Protein AF-A0A8C4JSF2-F1 (afdb_monomer)

Organism: Dromaius novaehollandiae (NCBI:txid8790)

Solvent-accessible surface area (backbone atoms only — not comparable to full-atom values): 16951 Å² total; per-residue (Å²): 136,89,83,77,86,80,82,80,81,82,86,78,83,82,83,83,92,77,93,84,81,90,81,90,86,86,82,88,86,88,86,88,83,87,84,80,86,87,82,90,78,92,75,88,82,84,82,82,88,78,80,90,82,82,82,84,84,84,81,81,86,78,87,75,84,80,80,84,84,80,88,87,72,102,72,70,79,76,70,67,70,79,71,82,80,75,84,76,75,71,75,80,80,80,88,62,52,50,50,55,24,40,27,50,27,51,52,56,45,46,72,71,34,86,50,34,30,41,37,20,55,45,33,16,96,65,20,17,90,84,52,36,38,52,64,46,23,82,74,60,35,74,89,32,24,31,63,44,74,101,39,52,42,58,57,46,42,52,39,47,54,41,9,58,73,70,33,32,30,37,39,43,36,84,33,50,57,55,40,64,69,19,41,61,40,53,48,62,63,39,21,38,35,28,62,77,48,74,52,73,43,59,42,35,36,29,41,34,32,37,42,26,71,60,89,90,56,57,80,81,53,33,52,66,56,64,67,66,52,63,69,39,77,12,45,42,69,46,60,43,85,48,30,65,43,32,21,51,52,50,43,51,43,72,64,46,66,56,74,84,51,73,47,43,30,33,40,42,46,40,66,76,131

Nearest PDB structures (foldseek):
  6cer-assembly1_D  TM=9.879E-01  e=8.781E-29  Homo sapiens
  1umd-assembly1_D  TM=9.737E-01  e=7.932E-19  Thermus thermophilus
  1qs0-assembly1_B-2  TM=9.708E-01  e=3.438E-17  Pseudomonas putida
  1w85-assembly1_B  TM=9.643E-01  e=4.981E-17  Geobacillus stearothermophilus
  1w88-a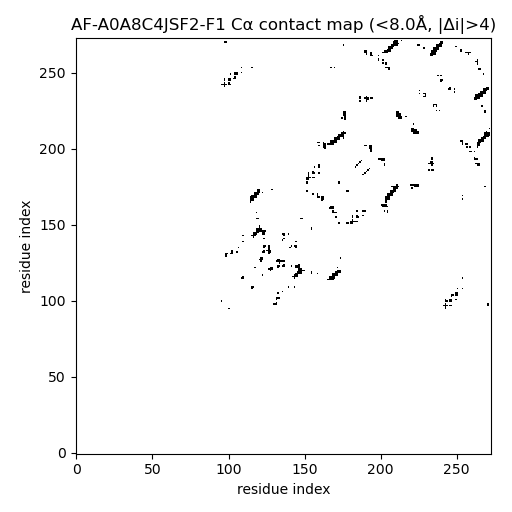ssembly2_H  TM=9.113E-01  e=4.901E-16  Geobacillus stearothermophilus

Secondary structure (DSSP, 8-state):
------PPPPPPPPPPP-----------------------------PPPPPPPP-PPPPP-------------TTSTTTGGGGSS----PPP-----HHHHHHHHHHHHHHH-TTEEEEETTSSTT--TTSSSTTHHHHH-TTTEEE--S-HHHHHHHHHHHHHTT-EEEEEPSSTTGGGGGHHIIIIIIITHHHHTTTSS---EEEEE--S--TT--GGG----HHHHHTSTTEEEE---SHHHHHHHHHHHHH---SSSS--EEEEE----

Structure (mmCIF, N/CA/C/O backbone):
data_AF-A0A8C4JSF2-F1
#
_entry.id   AF-A0A8C4JSF2-F1
#
loop_
_atom_site.group_PDB
_atom_site.id
_atom_site.type_symbol
_atom_site.label_atom_id
_atom_site.label_alt_id
_atom_site.label_comp_id
_atom_site.label_asym_id
_atom_site.label_entity_id
_atom_site.label_seq_id
_atom_site.pdbx_PDB_ins_code
_atom_site.Cartn_x
_atom_site.Cartn_y
_atom_site.Cartn_z
_atom_site.occupancy
_atom_site.B_iso_or_equiv
_atom_site.auth_seq_id
_atom_site.auth_comp_id
_atom_site.auth_asym_id
_atom_site.auth_atom_id
_atom_site.pdbx_PDB_model_num
ATOM 1 N N . ARG A 1 1 ? 16.107 -3.774 -39.972 1.00 39.75 1 ARG A N 1
ATOM 2 C CA . ARG A 1 1 ? 17.177 -4.588 -39.343 1.00 39.75 1 ARG A CA 1
ATOM 3 C C . ARG A 1 1 ? 16.487 -5.696 -38.554 1.00 39.75 1 ARG A C 1
ATOM 5 O O . ARG A 1 1 ? 15.681 -5.382 -37.693 1.00 39.75 1 ARG A O 1
ATOM 12 N N . HIS A 1 2 ? 16.669 -6.948 -38.975 1.00 34.94 2 HIS A N 1
ATOM 13 C CA . HIS A 1 2 ? 15.983 -8.133 -38.451 1.00 34.94 2 HIS A CA 1
ATOM 14 C C . HIS A 1 2 ? 16.337 -8.420 -36.987 1.00 34.94 2 HIS A C 1
ATOM 16 O O . HIS A 1 2 ? 17.517 -8.478 -36.660 1.00 34.94 2 HIS A O 1
ATOM 22 N N . TRP A 1 3 ? 15.337 -8.729 -36.164 1.00 37.59 3 TRP A N 1
ATOM 23 C CA . TRP A 1 3 ? 15.526 -9.511 -34.943 1.00 37.59 3 TRP A CA 1
ATOM 24 C C . TRP A 1 3 ? 14.940 -10.902 -35.184 1.00 37.59 3 TRP A C 1
ATOM 26 O O . TRP A 1 3 ? 13.724 -11.081 -35.220 1.00 37.59 3 TRP A O 1
ATOM 36 N N . ARG A 1 4 ? 15.813 -11.885 -35.436 1.00 42.44 4 ARG A N 1
ATOM 37 C CA . ARG A 1 4 ? 15.431 -13.302 -35.448 1.00 42.44 4 ARG A CA 1
ATOM 38 C C . ARG A 1 4 ? 15.215 -13.752 -34.003 1.00 42.44 4 ARG A C 1
ATOM 40 O O . ARG A 1 4 ? 16.031 -13.456 -33.135 1.00 42.44 4 ARG A O 1
ATOM 47 N N . ARG A 1 5 ? 14.128 -14.489 -33.772 1.00 39.41 5 ARG A N 1
ATOM 48 C CA . ARG A 1 5 ? 13.848 -15.232 -32.536 1.00 39.41 5 ARG A CA 1
ATOM 49 C C . ARG A 1 5 ? 15.001 -16.214 -32.292 1.00 39.41 5 ARG A C 1
ATOM 51 O O . ARG A 1 5 ? 15.169 -17.148 -33.071 1.00 39.41 5 ARG A O 1
ATOM 58 N N . ALA A 1 6 ? 15.802 -15.991 -31.255 1.00 46.50 6 ALA A N 1
ATOM 59 C CA . ALA A 1 6 ? 16.783 -16.966 -30.799 1.00 46.50 6 ALA A CA 1
ATOM 60 C C . ALA A 1 6 ? 16.062 -17.999 -29.922 1.00 46.50 6 ALA A C 1
ATOM 62 O O . ALA A 1 6 ? 15.558 -17.673 -28.850 1.00 46.50 6 ALA A O 1
ATOM 63 N N . THR A 1 7 ? 15.959 -19.234 -30.402 1.00 48.91 7 THR A N 1
ATOM 64 C CA . THR A 1 7 ? 15.565 -20.392 -29.595 1.00 48.91 7 THR A CA 1
ATOM 65 C C . THR A 1 7 ? 16.742 -20.781 -28.705 1.00 48.91 7 THR A C 1
ATOM 67 O O . THR A 1 7 ? 17.808 -21.116 -29.220 1.00 48.91 7 THR A O 1
ATOM 70 N N . LEU A 1 8 ? 16.569 -20.706 -27.385 1.00 44.06 8 LEU A N 1
ATOM 71 C CA . LEU A 1 8 ? 17.572 -21.161 -26.421 1.00 44.06 8 LEU A CA 1
ATOM 72 C C . LEU A 1 8 ? 17.626 -22.702 -26.403 1.00 44.06 8 LEU A C 1
ATOM 74 O O . LEU A 1 8 ? 16.566 -23.332 -26.421 1.00 44.06 8 LEU A O 1
ATOM 78 N N . PRO A 1 9 ? 18.820 -23.322 -26.366 1.00 50.25 9 PRO A N 1
ATOM 79 C CA . PRO A 1 9 ? 18.951 -24.762 -26.163 1.00 50.25 9 PRO A CA 1
ATOM 80 C C . PRO A 1 9 ? 18.637 -25.152 -24.701 1.00 50.25 9 PRO A C 1
ATOM 82 O O . PRO A 1 9 ? 18.770 -24.314 -23.804 1.00 50.25 9 PRO A O 1
ATOM 85 N N . PRO A 1 10 ? 18.220 -26.406 -24.441 1.00 56.78 10 PRO A N 1
ATOM 86 C CA . PRO A 1 10 ? 17.893 -26.872 -23.093 1.00 56.78 10 PRO A CA 1
ATOM 87 C C . PRO A 1 10 ? 19.136 -26.930 -22.181 1.00 56.78 10 PRO A C 1
ATOM 89 O O . PRO A 1 10 ? 20.252 -27.106 -22.678 1.00 56.78 10 PRO A O 1
ATOM 92 N N . PRO A 1 11 ? 18.968 -26.799 -20.850 1.00 52.62 11 PRO A N 1
ATOM 93 C CA . PRO A 1 11 ? 20.084 -26.753 -19.911 1.00 52.62 11 PRO A CA 1
ATOM 94 C C . PRO A 1 11 ? 20.791 -28.111 -19.798 1.00 52.62 11 PRO A C 1
ATOM 96 O O . PRO A 1 11 ? 20.155 -29.142 -19.579 1.00 52.62 11 PRO A O 1
ATOM 99 N N . SER A 1 12 ? 22.120 -28.104 -19.916 1.00 58.53 12 SER A N 1
ATOM 100 C CA . SER A 1 12 ? 22.972 -29.251 -19.604 1.00 58.53 12 SER A CA 1
ATOM 101 C C . SER A 1 12 ? 23.095 -29.441 -18.088 1.00 58.53 12 SER A C 1
ATOM 103 O O . SER A 1 12 ? 23.225 -28.482 -17.329 1.00 58.53 12 SER A O 1
ATOM 105 N N . SER A 1 13 ? 23.047 -30.698 -17.648 1.00 50.59 13 SER A N 1
ATOM 106 C CA . SER A 1 13 ? 23.185 -31.121 -16.250 1.00 50.59 13 SER A CA 1
ATOM 107 C C . SER A 1 13 ? 24.527 -30.693 -15.626 1.00 50.59 13 SER A C 1
ATOM 109 O O . SER A 1 13 ? 25.547 -30.723 -16.321 1.00 50.59 13 SER A O 1
ATOM 111 N N . PRO A 1 14 ? 24.564 -30.339 -14.325 1.00 53.16 14 PRO A N 1
ATOM 112 C CA . PRO A 1 14 ? 25.785 -29.887 -13.663 1.00 53.16 14 PRO A CA 1
ATOM 113 C C . PRO A 1 14 ? 26.765 -31.051 -13.411 1.00 53.16 14 PRO A C 1
ATOM 115 O O . PRO A 1 14 ? 26.326 -32.174 -13.151 1.00 53.16 14 PRO A O 1
ATOM 118 N N . PRO A 1 15 ? 28.089 -30.810 -13.457 1.00 45.62 15 PRO A N 1
ATOM 119 C CA . PRO A 1 15 ? 29.084 -31.823 -13.119 1.00 45.62 15 PRO A CA 1
ATOM 120 C C . PRO A 1 15 ? 29.153 -32.064 -11.596 1.00 45.62 15 PRO A C 1
ATOM 122 O O . PRO A 1 15 ? 28.865 -31.154 -10.814 1.00 45.62 15 PRO A O 1
ATOM 125 N N . PRO A 1 16 ? 29.541 -33.275 -11.150 1.00 44.34 16 PRO A N 1
ATOM 126 C CA . PRO A 1 16 ? 29.575 -33.617 -9.733 1.00 44.34 16 PRO A CA 1
ATOM 127 C C . PRO A 1 16 ? 30.745 -32.953 -8.993 1.00 44.34 16 PRO A C 1
ATOM 129 O O . PRO A 1 16 ? 31.859 -32.840 -9.505 1.00 44.34 16 PRO A O 1
ATOM 132 N N . PHE A 1 17 ? 30.472 -32.558 -7.748 1.00 35.38 17 PHE A N 1
ATOM 133 C CA . PHE A 1 17 ? 31.432 -32.029 -6.781 1.00 35.38 17 PHE A CA 1
ATOM 134 C C . PHE A 1 17 ? 32.527 -33.057 -6.456 1.00 35.38 17 PHE A C 1
ATOM 136 O O . PHE A 1 17 ? 32.240 -34.148 -5.964 1.00 35.38 17 PHE A O 1
ATOM 143 N N . GLY A 1 18 ? 33.787 -32.676 -6.673 1.00 34.25 18 GLY A N 1
ATOM 144 C CA . GLY A 1 18 ? 34.971 -33.433 -6.272 1.00 34.25 18 GLY A CA 1
ATOM 145 C C . GLY A 1 18 ? 35.945 -32.546 -5.499 1.00 34.25 18 GLY A C 1
ATOM 146 O O . GLY A 1 18 ? 36.452 -31.562 -6.027 1.00 34.25 18 GLY A O 1
ATOM 147 N N . ALA A 1 19 ? 36.182 -32.901 -4.239 1.00 37.50 19 ALA A N 1
ATOM 148 C CA . ALA A 1 19 ? 37.123 -32.258 -3.330 1.00 37.50 19 ALA A CA 1
ATOM 149 C C . ALA A 1 19 ? 38.595 -32.543 -3.690 1.00 37.50 19 ALA A C 1
ATOM 151 O O . ALA A 1 19 ? 38.918 -33.659 -4.094 1.00 37.50 19 ALA A O 1
ATOM 152 N N . ARG A 1 20 ? 39.461 -31.539 -3.473 1.00 34.56 20 ARG A N 1
ATOM 153 C CA . ARG A 1 20 ? 40.926 -31.528 -3.200 1.00 34.56 20 ARG A CA 1
ATOM 154 C C . ARG A 1 20 ? 41.341 -30.046 -3.302 1.00 34.56 20 ARG A C 1
ATOM 156 O O . ARG A 1 20 ? 40.891 -29.379 -4.218 1.00 34.56 20 ARG A O 1
ATOM 163 N N . GLY A 1 21 ? 42.102 -29.398 -2.428 1.00 31.53 21 GLY A N 1
ATOM 164 C CA . GLY A 1 21 ? 43.135 -29.823 -1.490 1.00 31.53 21 GLY A CA 1
ATOM 165 C C . GLY A 1 21 ? 44.326 -28.865 -1.682 1.00 31.53 21 GLY A C 1
ATOM 166 O O . GLY A 1 21 ? 44.808 -28.753 -2.798 1.00 31.53 21 GLY A O 1
ATOM 167 N N . HIS A 1 22 ? 44.705 -28.155 -0.613 1.00 34.88 22 HIS A N 1
ATOM 168 C CA . HIS A 1 22 ? 45.934 -27.382 -0.334 1.00 34.88 22 HIS A CA 1
ATOM 169 C C . HIS A 1 22 ? 46.945 -27.021 -1.449 1.00 34.88 22 HIS A C 1
ATOM 171 O O . HIS A 1 22 ? 47.492 -27.890 -2.118 1.00 34.88 22 HIS A O 1
ATOM 177 N N . GLY A 1 23 ? 47.363 -25.747 -1.451 1.00 30.73 23 GLY A N 1
ATOM 178 C CA . GLY A 1 23 ? 48.631 -25.281 -2.026 1.00 30.73 23 GLY A CA 1
ATOM 179 C C . GLY A 1 23 ? 48.860 -23.791 -1.758 1.00 30.73 23 GLY A C 1
ATOM 180 O O . GLY A 1 23 ? 48.172 -22.955 -2.332 1.00 30.73 23 GLY A O 1
ATOM 181 N N . GLN A 1 24 ? 49.773 -23.482 -0.834 1.00 35.81 24 GLN A N 1
ATOM 182 C CA . GLN A 1 24 ? 50.355 -22.152 -0.607 1.00 35.81 24 GLN A CA 1
ATOM 183 C C . GLN A 1 24 ? 51.167 -21.724 -1.837 1.00 35.81 24 GLN A C 1
ATOM 185 O O . GLN A 1 24 ? 51.674 -22.601 -2.522 1.00 35.81 24 GLN A O 1
ATOM 190 N N . ASP A 1 25 ? 51.308 -20.415 -2.072 1.00 36.44 25 ASP A N 1
ATOM 191 C CA . ASP A 1 25 ? 52.602 -19.759 -2.326 1.00 36.44 25 ASP A CA 1
ATOM 192 C C . ASP A 1 25 ? 52.438 -18.227 -2.267 1.00 36.44 25 ASP A C 1
ATOM 194 O O . ASP A 1 25 ? 51.441 -17.666 -2.725 1.00 36.44 25 ASP A O 1
ATOM 198 N N . GLY A 1 26 ? 53.385 -17.564 -1.595 1.00 29.53 26 GLY A N 1
ATOM 199 C CA . GLY A 1 26 ? 53.352 -16.140 -1.260 1.00 29.53 26 GLY A CA 1
ATOM 200 C C . GLY A 1 26 ? 54.187 -15.239 -2.175 1.00 29.53 26 GLY A C 1
ATOM 201 O O . GLY A 1 26 ? 54.732 -15.675 -3.182 1.00 29.53 26 GLY A O 1
ATOM 202 N N . GLY A 1 27 ? 54.332 -13.973 -1.755 1.00 28.52 27 GLY A N 1
ATOM 203 C CA . GLY A 1 27 ? 55.409 -13.091 -2.224 1.00 28.52 27 GLY A CA 1
ATOM 204 C C . GLY A 1 27 ? 55.027 -11.638 -2.530 1.00 28.52 27 GLY A C 1
ATOM 205 O O . GLY A 1 27 ? 54.789 -11.302 -3.677 1.00 28.52 27 GLY A O 1
ATOM 206 N N . GLY A 1 28 ? 55.033 -10.792 -1.490 1.00 28.16 28 GLY A N 1
ATOM 207 C CA . GLY A 1 28 ? 55.873 -9.583 -1.368 1.00 28.16 28 GLY A CA 1
ATOM 208 C C . GLY A 1 28 ? 55.781 -8.402 -2.355 1.00 28.16 28 GLY A C 1
ATOM 209 O O . GLY A 1 28 ? 55.945 -8.555 -3.557 1.00 28.16 28 GLY A O 1
ATOM 210 N N . GLY A 1 29 ? 55.768 -7.186 -1.784 1.00 28.64 29 GLY A N 1
ATOM 211 C CA . GLY A 1 29 ? 56.503 -6.037 -2.343 1.00 28.64 29 GLY A CA 1
ATOM 212 C C . GLY A 1 29 ? 55.745 -4.710 -2.387 1.00 28.64 29 GLY A C 1
ATOM 213 O O . GLY A 1 29 ? 54.862 -4.530 -3.213 1.00 28.64 29 GLY A O 1
ATOM 214 N N . GLY A 1 30 ? 56.116 -3.775 -1.506 1.00 27.33 30 GLY A N 1
ATOM 215 C CA . GLY A 1 30 ? 55.548 -2.428 -1.393 1.00 27.33 30 GLY A CA 1
ATOM 216 C C . GLY A 1 30 ? 56.173 -1.378 -2.321 1.00 27.33 30 GLY A C 1
ATOM 217 O O . GLY A 1 30 ? 57.089 -1.661 -3.086 1.00 27.33 30 GLY A O 1
ATOM 218 N N . GLY A 1 31 ? 55.693 -0.135 -2.206 1.00 28.02 31 GLY A N 1
ATOM 219 C CA . GLY A 1 31 ? 56.243 1.008 -2.940 1.00 28.02 31 GLY A CA 1
ATOM 220 C C . GLY A 1 31 ? 55.418 2.285 -2.790 1.00 28.02 31 GLY A C 1
ATOM 221 O O . GLY A 1 31 ? 54.470 2.516 -3.527 1.00 28.02 31 GLY A O 1
ATOM 222 N N . SER A 1 32 ? 55.801 3.097 -1.812 1.00 31.59 32 SER A N 1
ATOM 223 C CA . SER A 1 32 ? 55.320 4.439 -1.471 1.00 31.59 32 SER A CA 1
ATOM 224 C C . SER A 1 32 ? 55.692 5.528 -2.487 1.00 31.59 32 SER A C 1
ATOM 226 O O . SER A 1 32 ? 56.749 5.449 -3.107 1.00 31.59 32 SER A O 1
ATOM 228 N N . GLY A 1 33 ? 54.939 6.633 -2.504 1.00 28.56 33 GLY A N 1
ATOM 229 C CA . GLY A 1 33 ? 55.419 7.919 -3.026 1.00 28.56 33 GLY A CA 1
ATOM 230 C C . GLY A 1 33 ? 54.330 8.990 -3.057 1.00 28.56 33 GLY A C 1
ATOM 231 O O . GLY A 1 33 ? 53.518 9.013 -3.974 1.00 28.56 33 GLY A O 1
ATOM 232 N N . GLY A 1 34 ? 54.288 9.855 -2.039 1.00 28.17 34 GLY A N 1
ATOM 233 C CA . GLY A 1 34 ? 53.380 11.002 -1.987 1.00 28.17 34 GLY A CA 1
ATOM 234 C C . GLY A 1 34 ? 53.910 12.234 -2.722 1.00 28.17 34 GLY A C 1
ATOM 235 O O . GLY A 1 34 ? 55.074 12.283 -3.103 1.00 28.17 34 GLY A O 1
ATOM 236 N N . SER A 1 35 ? 53.068 13.261 -2.848 1.00 30.41 35 SER A N 1
ATOM 237 C CA . SER A 1 35 ? 53.479 14.659 -2.670 1.00 30.41 35 SER A CA 1
ATOM 238 C C . SER A 1 35 ? 52.261 15.575 -2.535 1.00 30.41 35 SER A C 1
ATOM 240 O O . SER A 1 35 ? 51.166 15.274 -3.003 1.00 30.41 35 SER A O 1
ATOM 242 N N . ALA A 1 36 ? 52.496 16.666 -1.821 1.00 30.81 36 ALA A N 1
ATOM 243 C CA . ALA A 1 36 ? 51.576 17.593 -1.196 1.00 30.81 36 ALA A CA 1
ATOM 244 C C . ALA A 1 36 ? 50.860 18.568 -2.148 1.00 30.81 36 ALA A C 1
ATOM 246 O O . ALA A 1 36 ? 51.320 18.879 -3.245 1.00 30.81 36 ALA A O 1
ATOM 247 N N . ALA A 1 37 ? 49.758 19.120 -1.631 1.00 36.50 37 ALA A N 1
ATOM 248 C CA . ALA A 1 37 ? 49.144 20.370 -2.072 1.00 36.50 37 ALA A CA 1
ATOM 249 C C . ALA A 1 37 ? 50.115 21.564 -1.911 1.00 36.50 37 ALA A C 1
ATOM 251 O O . ALA A 1 37 ? 51.076 21.478 -1.142 1.00 36.50 37 ALA A O 1
ATOM 252 N N . PRO A 1 38 ? 49.843 22.710 -2.564 1.00 41.25 38 PRO A N 1
ATOM 253 C CA . PRO A 1 38 ? 49.072 23.733 -1.845 1.00 41.25 38 PRO A CA 1
ATOM 254 C C . PRO A 1 38 ? 48.182 24.612 -2.750 1.00 41.25 38 PRO A C 1
ATOM 256 O O . PRO A 1 38 ? 48.299 24.604 -3.970 1.00 41.25 38 PRO A O 1
ATOM 259 N N . GLY A 1 39 ? 47.359 25.463 -2.127 1.00 27.88 39 GLY A N 1
ATOM 260 C CA . GLY A 1 39 ? 47.072 26.785 -2.699 1.00 27.88 39 GLY A CA 1
ATOM 261 C C . GLY A 1 39 ? 45.606 27.188 -2.776 1.00 27.88 39 GLY A C 1
ATOM 262 O O . GLY A 1 39 ? 44.879 26.800 -3.680 1.00 27.88 39 GLY A O 1
ATOM 263 N N . ALA A 1 40 ? 45.210 28.038 -1.833 1.00 34.03 40 ALA A N 1
ATOM 264 C CA . ALA A 1 40 ? 43.934 28.730 -1.761 1.00 34.03 40 ALA A CA 1
ATOM 265 C C . ALA A 1 40 ? 43.676 29.674 -2.953 1.00 34.03 40 ALA A C 1
ATOM 267 O O . ALA A 1 40 ? 44.590 30.315 -3.464 1.00 34.03 40 ALA A O 1
ATOM 268 N N . GLY A 1 41 ? 42.400 29.843 -3.311 1.00 27.44 41 GLY A N 1
ATOM 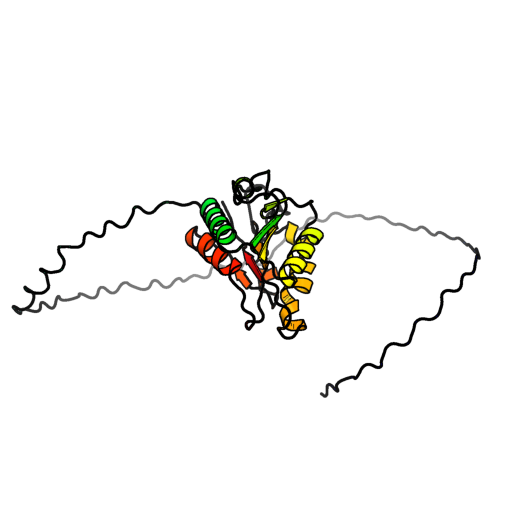269 C CA . GLY A 1 41 ? 41.961 30.827 -4.299 1.00 27.44 41 GLY A CA 1
ATOM 270 C C . GLY A 1 41 ? 40.449 31.023 -4.287 1.00 27.44 41 GLY A C 1
ATOM 271 O O . GLY A 1 41 ? 39.728 30.437 -5.086 1.00 27.44 41 GLY A O 1
ATOM 272 N N . ARG A 1 42 ? 39.957 31.860 -3.367 1.00 37.31 42 ARG A N 1
ATOM 273 C CA . ARG A 1 42 ? 38.619 32.462 -3.451 1.00 37.31 42 ARG A CA 1
ATOM 274 C C . ARG A 1 42 ? 38.556 33.350 -4.698 1.00 37.31 42 ARG A C 1
ATOM 276 O O . ARG A 1 42 ? 39.325 34.300 -4.785 1.00 37.31 42 ARG A O 1
ATOM 283 N N . ALA A 1 43 ? 37.596 33.118 -5.590 1.00 33.84 43 ALA A N 1
ATOM 284 C CA . ALA A 1 43 ? 37.168 34.120 -6.564 1.00 33.84 43 ALA A CA 1
ATOM 285 C C . ALA A 1 43 ? 35.694 33.919 -6.935 1.00 33.84 43 ALA A C 1
ATOM 287 O O . ALA A 1 43 ? 35.329 33.116 -7.788 1.00 33.84 43 ALA A O 1
ATOM 288 N N . ALA A 1 44 ? 34.845 34.690 -6.261 1.00 32.88 44 ALA A N 1
ATOM 289 C CA . ALA A 1 44 ? 33.545 35.085 -6.769 1.00 32.88 44 ALA A CA 1
ATOM 290 C C . ALA A 1 44 ? 33.736 35.925 -8.043 1.00 32.88 44 ALA A C 1
ATOM 292 O O . ALA A 1 44 ? 34.600 36.802 -8.072 1.00 32.88 44 ALA A O 1
ATOM 293 N N . GLY A 1 45 ? 32.916 35.717 -9.075 1.00 28.30 45 GLY A N 1
ATOM 294 C CA . GLY A 1 45 ? 32.964 36.603 -10.234 1.00 28.30 45 GLY A CA 1
ATOM 295 C C . GLY A 1 45 ? 32.132 36.195 -11.442 1.00 28.30 45 GLY A C 1
ATOM 296 O O . GLY A 1 45 ? 32.630 35.540 -12.342 1.00 28.30 45 GLY A O 1
ATOM 297 N N . ARG A 1 46 ? 30.936 36.793 -11.519 1.00 31.27 46 ARG A N 1
ATOM 298 C CA . ARG A 1 46 ? 30.419 37.449 -12.734 1.00 31.27 46 ARG A CA 1
ATOM 299 C C . ARG A 1 46 ? 29.791 36.539 -13.808 1.00 31.27 46 ARG A C 1
ATOM 301 O O . ARG A 1 46 ? 30.332 36.359 -14.890 1.00 31.27 46 ARG A O 1
ATOM 308 N N . TRP A 1 47 ? 28.555 36.107 -13.550 1.00 31.59 47 TRP A N 1
ATOM 309 C CA . TRP A 1 47 ? 27.586 35.834 -14.620 1.00 31.59 47 TRP A CA 1
ATOM 310 C C . TRP A 1 47 ? 26.889 37.147 -15.004 1.00 31.59 47 TRP A C 1
ATOM 312 O O . TRP A 1 47 ? 26.615 38.001 -14.158 1.00 31.59 47 TRP A O 1
ATOM 322 N N . ALA A 1 48 ? 26.728 37.346 -16.307 1.00 36.94 48 ALA A N 1
ATOM 323 C CA . ALA A 1 48 ? 26.430 38.615 -16.955 1.00 36.94 48 ALA A CA 1
ATOM 324 C C . ALA A 1 48 ? 25.079 39.240 -16.551 1.00 36.94 48 ALA A C 1
ATOM 326 O O . ALA A 1 48 ? 24.073 38.555 -16.381 1.00 36.94 48 ALA A O 1
ATOM 327 N N . ARG A 1 49 ? 25.059 40.579 -16.462 1.00 33.38 49 ARG A N 1
ATOM 328 C CA . ARG A 1 49 ? 23.839 41.395 -16.349 1.00 33.38 49 ARG A CA 1
ATOM 329 C C . ARG A 1 49 ? 23.036 41.303 -17.648 1.00 33.38 49 ARG A C 1
ATOM 331 O O . ARG A 1 49 ? 23.487 41.811 -18.670 1.00 33.38 49 ARG A O 1
ATOM 338 N N . ALA A 1 50 ? 21.822 40.769 -17.575 1.00 39.00 50 ALA A N 1
ATOM 339 C CA . ALA A 1 50 ? 20.757 41.065 -18.529 1.00 39.00 50 ALA A CA 1
ATOM 340 C C . ALA A 1 50 ? 19.829 42.121 -17.903 1.00 39.00 50 ALA A C 1
ATOM 342 O O . ALA A 1 50 ? 19.369 41.960 -16.774 1.00 39.00 50 ALA A O 1
ATOM 343 N N . GLY A 1 51 ? 19.636 43.242 -18.601 1.00 38.91 51 GLY A N 1
ATOM 344 C CA . GLY A 1 51 ? 18.827 44.376 -18.145 1.00 38.91 51 GLY A CA 1
ATOM 345 C C . GLY A 1 51 ? 17.311 44.113 -18.149 1.00 38.91 51 GLY A C 1
ATOM 346 O O . GLY A 1 51 ? 16.852 43.105 -18.688 1.00 38.91 51 GLY A O 1
ATOM 347 N N . PRO A 1 52 ? 16.516 45.030 -17.566 1.00 40.41 52 PRO A N 1
ATOM 348 C CA . PRO A 1 52 ? 15.082 44.846 -17.379 1.00 40.41 52 PRO A CA 1
ATOM 349 C C . PRO A 1 52 ? 14.322 45.039 -18.696 1.00 40.41 52 PRO A C 1
ATOM 351 O O . PRO A 1 52 ? 14.349 46.117 -19.295 1.00 40.41 52 PRO A O 1
ATOM 354 N N . ARG A 1 53 ? 13.599 44.004 -19.138 1.00 39.25 53 ARG A N 1
ATOM 355 C CA . ARG A 1 53 ? 12.606 44.131 -20.210 1.00 39.25 53 ARG A CA 1
ATOM 356 C C . ARG A 1 53 ? 11.261 44.551 -19.620 1.00 39.25 53 ARG A C 1
ATOM 358 O O . ARG A 1 53 ? 10.672 43.851 -18.804 1.00 39.25 53 ARG A O 1
ATOM 365 N N . ARG A 1 54 ? 10.827 45.735 -20.051 1.00 38.69 54 ARG A N 1
ATOM 366 C CA . ARG A 1 54 ? 9.499 46.328 -19.873 1.00 38.69 54 ARG A CA 1
ATOM 367 C C . ARG A 1 54 ? 8.425 45.515 -20.605 1.00 38.69 54 ARG A C 1
ATOM 369 O O . ARG A 1 54 ? 8.689 45.021 -21.697 1.00 38.69 54 ARG A O 1
ATOM 376 N N . GLY A 1 55 ? 7.202 45.558 -20.073 1.00 34.31 55 GLY A N 1
ATOM 377 C CA . GLY A 1 55 ? 5.979 45.545 -20.884 1.00 34.31 55 GLY A CA 1
ATOM 378 C C . GLY A 1 55 ? 4.974 44.446 -20.554 1.00 34.31 55 GLY A C 1
ATOM 379 O O . GLY A 1 55 ? 4.873 43.476 -21.294 1.00 34.31 55 GLY A O 1
ATOM 380 N N . SER A 1 56 ? 4.177 44.640 -19.502 1.00 38.16 56 SER A N 1
ATOM 381 C CA . SER A 1 56 ? 2.868 43.986 -19.367 1.00 38.16 56 SER A CA 1
ATOM 382 C C . SER A 1 56 ? 1.842 44.761 -20.203 1.00 38.16 56 SER A C 1
ATOM 384 O O . SER A 1 56 ? 1.751 45.979 -20.021 1.00 38.16 56 SER A O 1
ATOM 386 N N . PRO A 1 57 ? 1.050 44.132 -21.089 1.00 40.69 57 PRO A N 1
ATOM 387 C CA . PRO A 1 57 ? -0.082 44.811 -21.698 1.00 40.69 57 PRO A CA 1
ATOM 388 C C . PRO A 1 57 ? -1.270 44.799 -20.727 1.00 40.69 57 PRO A C 1
ATOM 390 O O . PRO A 1 57 ? -1.784 43.747 -20.350 1.00 40.69 57 PRO A O 1
ATOM 393 N N . ALA A 1 58 ? -1.693 45.995 -20.319 1.00 39.12 58 ALA A N 1
ATOM 394 C CA . ALA A 1 58 ? -2.977 46.228 -19.677 1.00 39.12 58 ALA A CA 1
ATOM 395 C C . ALA A 1 58 ? -4.084 46.074 -20.729 1.00 39.12 58 ALA A C 1
ATOM 397 O O . ALA A 1 58 ? -4.089 46.788 -21.733 1.00 39.12 58 ALA A O 1
ATOM 398 N N . VAL A 1 59 ? -5.009 45.141 -20.511 1.00 39.19 59 VAL A N 1
ATOM 399 C CA . VAL A 1 59 ? -6.200 44.986 -21.353 1.00 39.19 59 VAL A CA 1
ATOM 400 C C . VAL A 1 59 ? -7.329 45.785 -20.710 1.00 39.19 59 VAL A C 1
ATOM 402 O O . VAL A 1 59 ? -7.691 45.561 -19.557 1.00 39.19 59 VAL A O 1
ATOM 405 N N . ALA A 1 60 ? -7.817 46.773 -21.455 1.00 36.97 60 ALA A N 1
ATOM 406 C CA . ALA A 1 60 ? -8.832 47.728 -21.043 1.00 36.97 60 ALA A CA 1
ATOM 407 C C . ALA A 1 60 ? -10.199 47.058 -20.820 1.00 36.97 60 ALA A C 1
ATOM 409 O O . ALA A 1 60 ? -10.671 46.280 -21.648 1.00 36.97 60 ALA A O 1
ATOM 410 N N . ALA A 1 61 ? -10.850 47.410 -19.710 1.00 37.81 61 ALA A N 1
ATOM 411 C CA . ALA A 1 61 ? -12.231 47.055 -19.423 1.00 37.81 61 ALA A CA 1
ATOM 412 C C . ALA A 1 61 ? -13.174 47.878 -20.316 1.00 37.81 61 ALA A C 1
ATOM 414 O O . ALA A 1 61 ? -13.366 49.074 -20.099 1.00 37.81 61 ALA A O 1
ATOM 415 N N . ALA A 1 62 ? -13.765 47.234 -21.321 1.00 38.75 62 ALA A N 1
ATOM 416 C CA . ALA A 1 62 ? -14.870 47.794 -22.085 1.00 38.75 62 ALA A CA 1
ATOM 417 C C . ALA A 1 62 ? -16.174 47.601 -21.296 1.00 38.75 62 ALA A C 1
ATOM 419 O O . ALA A 1 62 ? -16.654 46.481 -21.123 1.00 38.75 62 ALA A O 1
ATOM 420 N N . GLN A 1 63 ? -16.741 48.702 -20.803 1.00 38.47 63 GLN A N 1
ATOM 421 C CA . GLN A 1 63 ? -18.108 48.742 -20.290 1.00 38.47 63 GLN A CA 1
ATOM 422 C C . GLN A 1 63 ? -19.078 48.590 -21.467 1.00 38.47 63 GLN A C 1
ATOM 424 O O . GLN A 1 63 ? -19.233 49.503 -22.275 1.00 38.47 63 GLN A O 1
ATOM 429 N N . LEU A 1 64 ? -19.733 47.435 -21.560 1.00 41.62 64 LEU A N 1
ATOM 430 C CA . LEU A 1 64 ? -20.892 47.234 -22.425 1.00 41.62 64 LEU A CA 1
ATOM 431 C C . LEU A 1 64 ? -22.152 47.431 -21.580 1.00 41.62 64 LEU A C 1
ATOM 433 O O . LEU A 1 64 ? -22.396 46.692 -20.626 1.00 41.62 64 LEU A O 1
ATOM 437 N N . SER A 1 65 ? -22.936 48.454 -21.917 1.00 42.56 65 SER A N 1
ATOM 438 C CA . SER A 1 65 ? -24.241 48.701 -21.315 1.00 42.56 65 SER A CA 1
ATOM 439 C C . SER A 1 65 ? -25.226 47.619 -21.768 1.00 42.56 65 SER A C 1
ATOM 441 O O . SER A 1 65 ? -25.639 47.554 -22.924 1.00 42.56 65 SER A O 1
ATOM 443 N N . SER A 1 66 ? -25.620 46.740 -20.849 1.00 45.44 66 SER A N 1
ATOM 444 C CA . SER A 1 66 ? -26.731 45.820 -21.077 1.00 45.44 66 SER A CA 1
ATOM 445 C C . SER A 1 66 ? -28.044 46.578 -20.880 1.00 45.44 66 SER A C 1
ATOM 447 O O . SER A 1 66 ? -28.473 46.812 -19.747 1.00 45.44 66 SER A O 1
ATOM 449 N N . SER A 1 67 ? -28.680 46.988 -21.975 1.00 43.03 67 SER A N 1
ATOM 450 C CA . SER A 1 67 ? -30.074 47.427 -21.939 1.00 43.03 67 SER A CA 1
ATOM 451 C C . SER A 1 67 ? -30.966 46.233 -21.581 1.00 43.03 67 SER A C 1
ATOM 453 O O . SER A 1 67 ? -30.859 45.146 -22.146 1.00 43.03 67 SER A O 1
ATOM 455 N N . ALA A 1 68 ? -31.804 46.421 -20.564 1.00 43.41 68 ALA A N 1
ATOM 456 C CA . ALA A 1 68 ? -32.709 45.406 -20.051 1.00 43.41 68 ALA A CA 1
ATOM 457 C C . ALA A 1 68 ? -33.862 45.173 -21.038 1.00 43.41 68 ALA A C 1
ATOM 459 O O . ALA A 1 68 ? -34.665 46.070 -21.291 1.00 43.41 68 ALA A O 1
ATOM 460 N N . PHE A 1 69 ? -33.966 43.956 -21.570 1.00 39.41 69 PHE A N 1
ATOM 461 C CA . PHE A 1 69 ? -35.139 43.501 -22.311 1.00 39.41 69 PHE A CA 1
ATOM 462 C C . PHE A 1 69 ? -36.142 42.898 -21.318 1.00 39.41 69 PHE A C 1
ATOM 464 O O . PHE A 1 69 ? -35.907 41.826 -20.760 1.00 39.41 69 PHE A O 1
ATOM 471 N N . SER A 1 70 ? -37.241 43.603 -21.047 1.00 40.66 70 SER A N 1
ATOM 472 C CA . SER A 1 70 ? -38.342 43.105 -20.213 1.00 40.66 70 SER A CA 1
ATOM 473 C C . SER A 1 70 ? -39.375 42.367 -21.072 1.00 40.66 70 SER A C 1
ATOM 475 O O . SER A 1 70 ? -39.978 42.998 -21.940 1.00 40.66 70 SER A O 1
ATOM 477 N N . PRO A 1 71 ? -39.663 41.075 -20.831 1.00 45.62 71 PRO A N 1
ATOM 478 C CA . PRO A 1 71 ? -40.792 40.417 -21.468 1.00 45.62 71 PRO A CA 1
ATOM 479 C C . PRO A 1 71 ? -42.067 40.712 -20.666 1.00 45.62 71 PRO A C 1
ATOM 481 O O . PRO A 1 71 ? -42.204 40.303 -19.514 1.00 45.62 71 PRO A O 1
ATOM 484 N N . GLN A 1 72 ? -43.009 41.434 -21.274 1.00 46.50 72 GLN A N 1
ATOM 485 C CA . GLN A 1 72 ? -44.370 41.570 -20.755 1.00 46.50 72 GLN A CA 1
ATOM 486 C C . GLN A 1 72 ? -45.224 40.404 -21.275 1.00 46.50 72 GLN A C 1
ATOM 488 O O . GLN A 1 72 ? -45.386 40.245 -22.482 1.00 46.50 72 GLN A O 1
ATOM 493 N N . GLY A 1 73 ? -45.771 39.581 -20.375 1.00 43.12 73 GLY A N 1
ATOM 494 C CA . GLY A 1 73 ? -46.718 38.518 -20.729 1.00 43.12 73 GLY A CA 1
ATOM 495 C C . GLY A 1 73 ? -47.250 37.742 -19.508 1.00 43.12 73 GLY A C 1
ATOM 496 O O . GLY A 1 73 ? -46.453 37.325 -18.664 1.00 43.12 73 GLY A O 1
ATOM 497 N N . PRO A 1 74 ? -48.573 37.509 -19.378 1.00 49.16 74 PRO A N 1
ATOM 498 C CA . PRO A 1 74 ? -49.206 37.021 -18.150 1.00 49.16 74 PRO A CA 1
ATOM 499 C C . PRO A 1 74 ? -49.227 35.482 -18.052 1.00 49.16 74 PRO A C 1
ATOM 501 O O . PRO A 1 74 ? -50.280 34.875 -17.883 1.00 49.16 74 PRO A O 1
ATOM 504 N N . ALA A 1 75 ? -48.062 34.831 -18.146 1.00 49.03 75 ALA A N 1
ATOM 505 C CA . ALA A 1 75 ? -47.941 33.366 -18.038 1.00 49.03 75 ALA A CA 1
ATOM 506 C C . ALA A 1 75 ? -46.918 32.884 -16.985 1.00 49.03 75 ALA A C 1
ATOM 508 O O . ALA A 1 75 ? -46.710 31.685 -16.821 1.00 49.03 75 ALA A O 1
ATOM 509 N N . ALA A 1 76 ? -46.301 33.794 -16.224 1.00 46.19 76 ALA A N 1
ATOM 510 C CA . ALA A 1 76 ? -45.280 33.453 -15.224 1.00 46.19 76 ALA A CA 1
ATOM 511 C C . ALA A 1 76 ? -45.849 33.022 -13.852 1.00 46.19 76 ALA A C 1
ATOM 513 O O . ALA A 1 76 ? -45.119 32.513 -13.001 1.00 46.19 76 ALA A O 1
ATOM 514 N N . GLY A 1 77 ? -47.154 33.202 -13.619 1.00 42.66 77 GLY A N 1
ATOM 515 C CA . GLY A 1 77 ? -47.763 33.037 -12.294 1.00 42.66 77 GLY A CA 1
ATOM 516 C C . GLY A 1 77 ? -47.934 31.593 -11.811 1.00 42.66 77 GLY A C 1
ATOM 517 O O . GLY A 1 77 ? -48.084 31.381 -10.611 1.00 42.66 77 GLY A O 1
ATOM 518 N N . ARG A 1 78 ? -47.896 30.588 -12.700 1.00 44.75 78 ARG A N 1
ATOM 519 C CA . ARG A 1 78 ? -48.280 29.206 -12.339 1.00 44.75 78 ARG A CA 1
ATOM 520 C C . ARG A 1 78 ? -47.122 28.240 -12.079 1.00 44.75 78 ARG A C 1
ATOM 522 O O . ARG A 1 78 ? -47.351 27.196 -11.481 1.00 44.75 78 ARG A O 1
ATOM 529 N N . LEU A 1 79 ? -45.886 28.589 -12.449 1.00 45.66 79 LEU A N 1
ATOM 530 C CA . LEU A 1 79 ? -44.704 27.762 -12.146 1.00 45.66 79 LEU A CA 1
ATOM 531 C C . LEU A 1 79 ? -43.984 28.158 -10.847 1.00 45.66 79 LEU A C 1
ATOM 533 O O . LEU A 1 79 ? -43.225 27.360 -10.300 1.00 45.66 79 LEU A O 1
ATOM 537 N N . LEU A 1 80 ? -44.229 29.359 -10.311 1.00 45.47 80 LEU A N 1
ATOM 538 C CA . LEU A 1 80 ? -43.554 29.833 -9.096 1.00 45.47 80 LEU A CA 1
ATOM 539 C C . LEU A 1 80 ? -44.138 29.276 -7.786 1.00 45.47 80 LEU A C 1
ATOM 541 O O . LEU A 1 80 ? -43.496 29.387 -6.742 1.00 45.47 80 LEU A O 1
ATOM 545 N N . GLN A 1 81 ? -45.319 28.650 -7.815 1.00 46.16 81 GLN A N 1
ATOM 546 C CA . GLN A 1 81 ? -45.984 28.147 -6.605 1.00 46.16 81 GLN A CA 1
ATOM 547 C C . GLN A 1 81 ? -45.562 26.732 -6.177 1.00 46.16 81 GLN A C 1
ATOM 549 O O . GLN A 1 81 ? -45.788 26.371 -5.026 1.00 46.16 81 GLN A O 1
ATOM 554 N N . LEU A 1 82 ? -44.874 25.962 -7.027 1.00 48.78 82 LEU A N 1
ATOM 555 C CA . LEU A 1 82 ? -44.422 24.599 -6.694 1.00 48.78 82 LEU A CA 1
ATOM 556 C C . LEU A 1 82 ? -42.994 24.509 -6.127 1.00 48.78 82 LEU A C 1
ATOM 558 O O . LEU A 1 82 ? -42.534 23.423 -5.792 1.00 48.78 82 LEU A O 1
ATOM 562 N N . ARG A 1 83 ? -42.288 25.634 -5.948 1.00 50.00 83 ARG A N 1
ATOM 563 C CA . ARG A 1 83 ? -40.918 25.653 -5.391 1.00 50.00 83 ARG A CA 1
ATOM 564 C C . ARG A 1 83 ? -40.825 25.934 -3.886 1.00 50.00 83 ARG A C 1
ATOM 566 O O . ARG A 1 83 ? -39.724 25.986 -3.350 1.00 50.00 83 ARG A O 1
ATOM 573 N N . ARG A 1 84 ? -41.947 26.109 -3.179 1.00 50.81 84 ARG A N 1
ATOM 574 C CA . ARG A 1 84 ? -41.960 26.550 -1.766 1.00 50.81 84 ARG A CA 1
ATOM 575 C C . ARG A 1 84 ? -41.897 25.441 -0.704 1.00 50.81 84 ARG A C 1
ATOM 577 O O . ARG A 1 84 ? -41.998 25.756 0.476 1.00 50.81 84 ARG A O 1
ATOM 584 N N . GLY A 1 85 ? -41.704 24.177 -1.083 1.00 51.78 85 GLY A N 1
ATOM 585 C CA . GLY A 1 85 ? -41.905 23.043 -0.167 1.00 51.78 85 GLY A CA 1
ATOM 586 C C . GLY A 1 85 ? -40.692 22.195 0.211 1.00 51.78 85 GLY A C 1
ATOM 587 O O . GLY A 1 85 ? -40.868 21.253 0.971 1.00 51.78 85 GLY A O 1
ATOM 588 N N . ILE A 1 86 ? -39.484 22.468 -0.287 1.00 58.31 86 ILE A N 1
ATOM 589 C CA . ILE A 1 86 ? -38.322 21.615 0.006 1.00 58.31 86 ILE A CA 1
ATOM 590 C C . ILE A 1 86 ? -37.189 22.481 0.556 1.00 58.31 86 ILE A C 1
ATOM 592 O O . ILE A 1 86 ? -36.300 22.927 -0.166 1.00 58.31 86 ILE A O 1
ATOM 596 N N . ARG A 1 87 ? -37.221 22.732 1.869 1.00 54.66 87 ARG A N 1
ATOM 597 C CA . ARG A 1 87 ? -35.994 23.040 2.609 1.00 54.66 87 ARG A CA 1
ATOM 598 C C . ARG A 1 87 ? -35.295 21.706 2.852 1.00 54.66 87 ARG A C 1
ATOM 600 O O . ARG A 1 87 ? -35.502 21.086 3.890 1.00 54.66 87 ARG A O 1
ATOM 607 N N . LEU A 1 88 ? -34.501 21.244 1.886 1.00 60.59 88 LEU A N 1
ATOM 608 C CA . LEU A 1 88 ? -33.463 20.264 2.193 1.00 60.59 88 LEU A CA 1
ATOM 609 C C . LEU A 1 88 ? -32.503 20.985 3.134 1.00 60.59 88 LEU A C 1
ATOM 611 O O . LEU A 1 88 ? -31.675 21.781 2.697 1.00 60.59 88 LEU A O 1
ATOM 615 N N . SER A 1 89 ? -32.675 20.776 4.438 1.00 57.44 89 SER A N 1
ATOM 616 C CA . SER A 1 89 ? -31.583 20.991 5.373 1.00 57.44 89 SER A CA 1
ATOM 617 C C . SER A 1 89 ? -30.474 20.076 4.882 1.00 57.44 89 SER A C 1
ATOM 619 O O . SER A 1 89 ? -30.569 18.862 5.059 1.00 57.44 89 SER A O 1
ATOM 621 N N . ALA A 1 90 ? -29.475 20.630 4.192 1.00 60.56 90 ALA A N 1
ATOM 622 C CA . ALA A 1 90 ? -28.253 19.891 3.932 1.00 60.56 90 ALA A CA 1
ATOM 623 C C . ALA A 1 90 ? -27.799 19.337 5.293 1.00 60.56 90 ALA A C 1
ATOM 625 O O . ALA A 1 90 ? -27.788 20.107 6.264 1.00 60.56 90 ALA A O 1
ATOM 626 N N . PRO A 1 91 ? -27.546 18.022 5.425 1.00 61.38 91 PRO A N 1
ATOM 627 C CA . PRO A 1 91 ? -27.034 17.496 6.678 1.00 61.38 91 PRO A CA 1
ATOM 628 C C . PRO A 1 91 ? -25.792 18.309 7.045 1.00 61.38 91 PRO A C 1
ATOM 630 O O . PRO A 1 91 ? -25.005 18.663 6.164 1.00 61.38 91 PRO A O 1
ATOM 633 N N . ALA A 1 92 ? -25.665 18.676 8.321 1.00 62.00 92 ALA A N 1
ATOM 634 C CA . ALA A 1 92 ? -24.505 19.413 8.798 1.00 62.00 92 ALA A CA 1
ATOM 635 C C . ALA A 1 92 ? -23.242 18.687 8.317 1.00 62.00 92 ALA A C 1
ATOM 637 O O . ALA A 1 92 ? -23.078 17.497 8.589 1.00 62.00 92 ALA A O 1
ATOM 638 N N . ALA A 1 93 ? -22.400 19.378 7.545 1.00 69.31 93 ALA A N 1
ATOM 639 C CA . ALA A 1 93 ? -21.189 18.791 6.996 1.00 69.31 93 ALA A CA 1
ATOM 640 C C . ALA A 1 93 ? -20.288 18.370 8.163 1.00 69.31 93 ALA A C 1
ATOM 642 O O . ALA A 1 93 ? -19.736 19.220 8.865 1.00 69.31 93 ALA A O 1
ATOM 643 N N . ILE A 1 94 ? -20.184 17.061 8.403 1.00 79.44 94 ILE A N 1
ATOM 644 C CA . ILE A 1 94 ? -19.285 16.518 9.417 1.00 79.44 94 ILE A CA 1
ATOM 645 C C . ILE A 1 94 ? -17.867 16.807 8.929 1.00 79.44 94 ILE A C 1
ATOM 647 O O . ILE A 1 94 ? -17.433 16.279 7.908 1.00 79.44 94 ILE A O 1
ATOM 651 N N . GLN A 1 95 ? -17.161 17.684 9.638 1.00 82.06 95 GLN A N 1
ATOM 652 C CA . GLN A 1 95 ? -15.760 17.979 9.362 1.00 82.06 95 GLN A CA 1
ATOM 653 C C . GLN A 1 95 ? -14.918 16.783 9.809 1.00 82.06 95 GLN A C 1
ATOM 655 O O . GLN A 1 95 ? -14.883 16.451 10.993 1.00 82.06 95 GLN A O 1
ATOM 660 N N . VAL A 1 96 ? -14.262 16.126 8.855 1.00 89.19 96 VAL A N 1
ATOM 661 C CA . VAL A 1 96 ? -13.409 14.955 9.090 1.00 89.19 96 VAL A CA 1
ATOM 662 C C . VAL A 1 96 ? -11.987 15.312 8.678 1.00 89.19 96 VAL A C 1
ATOM 664 O O . VAL A 1 96 ? -11.769 15.846 7.589 1.00 89.19 96 VAL A O 1
ATOM 667 N N . THR A 1 97 ? -11.009 15.023 9.537 1.00 90.56 97 THR A N 1
ATOM 668 C CA . THR A 1 97 ? -9.593 15.217 9.195 1.00 90.56 97 THR A CA 1
ATOM 669 C C . THR A 1 97 ? -9.140 14.178 8.166 1.00 90.56 97 THR A C 1
ATOM 671 O O . THR A 1 97 ? -9.698 13.084 8.107 1.00 90.56 97 THR A O 1
ATOM 674 N N . VAL A 1 98 ? -8.091 14.461 7.388 1.00 89.06 98 VAL A N 1
ATOM 675 C CA . VAL A 1 98 ? -7.539 13.484 6.425 1.00 89.06 98 VAL A CA 1
ATOM 676 C C . VAL A 1 98 ? -7.139 12.180 7.127 1.00 89.06 98 VAL A C 1
ATOM 678 O O . VAL A 1 98 ? -7.393 11.090 6.619 1.00 89.06 98 VAL A O 1
ATOM 681 N N . ARG A 1 99 ? -6.580 12.282 8.340 1.00 88.56 99 ARG A N 1
ATOM 682 C CA . ARG A 1 99 ? -6.239 11.127 9.182 1.00 88.56 99 ARG A CA 1
ATOM 683 C C . ARG A 1 99 ? -7.462 10.259 9.475 1.00 88.56 99 ARG A C 1
ATOM 685 O O . ARG A 1 99 ? -7.402 9.048 9.284 1.00 88.56 99 ARG A O 1
ATOM 692 N N . ASP A 1 100 ? -8.551 10.869 9.935 1.00 92.00 100 ASP A N 1
ATOM 693 C CA . ASP A 1 100 ? -9.768 10.132 10.287 1.00 92.00 100 ASP A CA 1
ATOM 694 C C . ASP A 1 100 ? -10.467 9.587 9.033 1.00 92.00 100 ASP A C 1
ATOM 696 O O . ASP A 1 100 ? -11.036 8.501 9.064 1.00 92.00 100 ASP A O 1
ATOM 700 N N . ALA A 1 101 ? -10.371 10.290 7.904 1.00 91.94 101 ALA A N 1
ATOM 701 C CA . ALA A 1 101 ? -10.899 9.840 6.621 1.00 91.94 101 ALA A CA 1
ATOM 702 C C . ALA A 1 101 ? -10.178 8.579 6.102 1.00 91.94 101 ALA A C 1
ATOM 704 O O . ALA A 1 101 ? -10.831 7.643 5.636 1.00 91.94 101 ALA A O 1
ATOM 705 N N . LEU A 1 102 ? -8.848 8.519 6.241 1.00 93.06 102 LEU A N 1
ATOM 706 C CA . LEU A 1 102 ? -8.051 7.325 5.936 1.00 93.06 102 LEU A CA 1
ATOM 707 C C . LEU A 1 102 ? -8.358 6.174 6.899 1.00 93.06 102 LEU A C 1
ATOM 709 O O . LEU A 1 102 ? -8.498 5.037 6.455 1.00 93.06 102 LEU A O 1
ATOM 713 N N . ASN 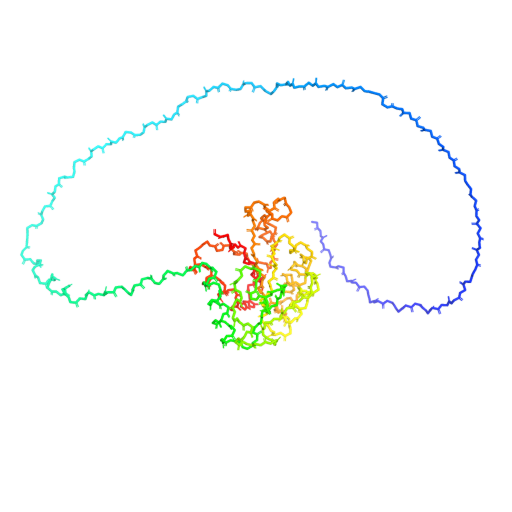A 1 103 ? -8.505 6.466 8.195 1.00 95.12 103 ASN A N 1
ATOM 714 C CA . ASN A 1 103 ? -8.903 5.469 9.188 1.00 95.12 103 ASN A CA 1
ATOM 715 C C . ASN A 1 103 ? -10.271 4.85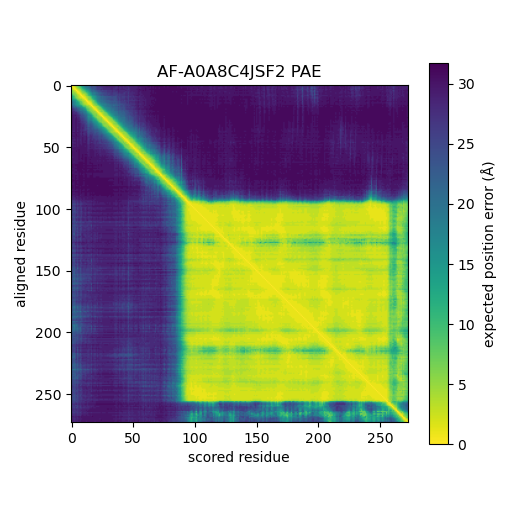7 8.846 1.00 95.12 103 ASN A C 1
ATOM 717 O O . ASN A 1 103 ? -10.385 3.638 8.783 1.00 95.12 103 ASN A O 1
ATOM 721 N N . GLN A 1 104 ? -11.272 5.687 8.530 1.00 96.25 104 GLN A N 1
ATOM 722 C CA . GLN A 1 104 ? -12.597 5.228 8.101 1.00 96.25 104 GLN A CA 1
ATOM 723 C C . GLN A 1 104 ? -12.532 4.391 6.821 1.00 96.25 104 GLN A C 1
ATOM 725 O O . GLN A 1 104 ? -13.225 3.387 6.713 1.00 96.25 104 GLN A O 1
ATOM 730 N N . ALA A 1 105 ? -11.706 4.781 5.846 1.00 95.12 105 ALA A N 1
ATOM 731 C CA . ALA A 1 105 ? -11.517 3.983 4.639 1.00 95.12 105 ALA A CA 1
ATOM 732 C C . ALA A 1 105 ? -10.940 2.595 4.952 1.00 95.12 105 ALA A C 1
ATOM 734 O O . ALA A 1 105 ? -11.456 1.608 4.435 1.00 95.12 105 ALA A O 1
ATOM 735 N N . LEU A 1 106 ? -9.914 2.508 5.807 1.00 95.75 106 LEU A N 1
ATOM 736 C CA . LEU A 1 106 ? -9.350 1.224 6.236 1.00 95.75 106 LEU A CA 1
ATOM 737 C C . LEU A 1 106 ? -10.372 0.393 7.002 1.00 95.75 106 LEU A C 1
ATOM 739 O O . LEU A 1 106 ? -10.515 -0.789 6.714 1.00 95.75 106 LEU A O 1
ATOM 743 N N . ASP A 1 107 ? -11.084 1.008 7.944 1.00 98.31 107 ASP A N 1
ATOM 744 C CA . ASP A 1 107 ? -12.091 0.327 8.748 1.00 98.31 107 ASP A CA 1
ATOM 745 C C . ASP A 1 107 ? -13.188 -0.276 7.862 1.00 98.31 107 ASP A C 1
ATOM 747 O O . ASP A 1 107 ? -13.463 -1.470 7.928 1.00 98.31 107 ASP A O 1
ATOM 751 N N . GLU A 1 108 ? -13.745 0.523 6.952 1.00 98.38 108 GLU A N 1
ATOM 752 C CA . GLU A 1 108 ? -14.804 0.083 6.045 1.00 98.38 108 GLU A CA 1
ATOM 753 C C . GLU A 1 108 ? -14.341 -1.023 5.080 1.00 98.38 108 GLU A C 1
ATOM 755 O O . GLU A 1 108 ? -15.134 -1.900 4.743 1.00 98.38 108 GLU A O 1
ATOM 760 N N . GLU A 1 109 ? -13.088 -1.007 4.605 1.00 97.81 109 GLU A N 1
ATOM 761 C CA . GLU A 1 109 ? -12.585 -2.075 3.725 1.00 97.81 109 GLU A CA 1
ATOM 762 C C . GLU A 1 109 ? -12.159 -3.338 4.485 1.00 97.81 109 GLU A C 1
ATOM 764 O O . GLU A 1 109 ? -12.356 -4.439 3.969 1.00 97.81 109 GLU A O 1
ATOM 769 N N . LEU A 1 110 ? -11.634 -3.208 5.709 1.00 97.94 110 LEU A N 1
ATOM 770 C CA . LEU A 1 110 ? -11.343 -4.347 6.587 1.00 97.94 110 LEU A CA 1
ATOM 771 C C . LEU A 1 110 ? -12.627 -5.078 7.001 1.00 97.94 110 LEU A C 1
ATOM 773 O O . LEU A 1 110 ? -12.633 -6.310 7.068 1.00 97.94 110 LEU A O 1
ATOM 777 N N . GLU A 1 111 ? -13.707 -4.333 7.246 1.00 98.44 111 GLU A N 1
ATOM 778 C CA . GLU A 1 111 ? -15.032 -4.890 7.525 1.00 98.44 111 GLU A CA 1
ATOM 779 C C . GLU A 1 111 ? -15.637 -5.566 6.291 1.00 98.44 111 GLU A C 1
ATOM 781 O O . GLU A 1 111 ? -16.241 -6.631 6.390 1.00 98.44 111 GLU A O 1
ATOM 786 N N . ARG A 1 112 ? -15.458 -4.957 5.114 1.00 98.12 112 ARG A N 1
ATOM 787 C CA . ARG A 1 112 ? -16.064 -5.426 3.864 1.00 98.12 112 ARG A CA 1
ATOM 788 C C . ARG A 1 112 ? -15.450 -6.720 3.330 1.00 98.12 112 ARG A C 1
ATOM 790 O O . ARG A 1 112 ? -16.174 -7.517 2.737 1.00 98.12 112 ARG A O 1
ATOM 797 N N . ASP A 1 113 ? -14.133 -6.885 3.426 1.00 97.75 113 ASP A N 1
ATOM 798 C CA . ASP A 1 113 ? -13.421 -8.002 2.798 1.00 97.75 113 ASP A CA 1
ATOM 799 C C . ASP A 1 113 ? -12.389 -8.601 3.759 1.00 97.75 113 ASP A C 1
ATOM 801 O O . ASP A 1 113 ? -11.384 -7.974 4.098 1.00 97.75 113 ASP A O 1
ATOM 805 N N . GLU A 1 114 ? -12.619 -9.851 4.169 1.00 97.81 114 GLU A N 1
ATOM 806 C CA . GLU A 1 114 ? -11.746 -10.593 5.088 1.00 97.81 114 GLU A CA 1
ATOM 807 C C . GLU A 1 114 ? -10.327 -10.809 4.540 1.00 97.81 114 GLU A C 1
ATOM 809 O O . GLU A 1 114 ? -9.397 -11.045 5.312 1.00 97.81 114 GLU A O 1
ATOM 814 N N . ARG A 1 115 ? -10.141 -10.688 3.218 1.00 97.31 115 ARG A N 1
ATOM 815 C CA . ARG A 1 115 ? -8.833 -10.801 2.558 1.00 97.31 115 ARG A CA 1
ATOM 816 C C . ARG A 1 115 ? -7.981 -9.545 2.723 1.00 97.31 115 ARG A C 1
ATOM 818 O O . ARG A 1 115 ? -6.775 -9.611 2.487 1.00 97.31 115 ARG A O 1
ATOM 825 N N . VAL A 1 116 ? -8.582 -8.408 3.084 1.00 98.12 116 VAL A N 1
ATOM 826 C CA . VAL A 1 116 ? -7.859 -7.150 3.316 1.00 98.12 116 VAL A CA 1
ATOM 827 C C . VAL A 1 116 ? -7.143 -7.226 4.651 1.00 98.12 116 VAL A C 1
ATOM 829 O O . VAL A 1 116 ? -7.748 -7.589 5.651 1.00 98.12 116 VAL A O 1
ATOM 832 N N . PHE A 1 117 ? -5.872 -6.865 4.714 1.00 98.31 117 PHE A N 1
ATOM 833 C CA . PHE A 1 117 ? -5.168 -6.742 5.989 1.00 98.31 117 PHE A CA 1
ATOM 834 C C . PHE A 1 117 ? -4.124 -5.635 5.906 1.00 98.31 117 PHE A C 1
ATOM 836 O O . PHE A 1 117 ? -3.619 -5.331 4.827 1.00 98.31 117 PHE A O 1
ATOM 843 N N . LEU A 1 118 ? -3.828 -5.016 7.043 1.00 97.69 118 LEU A N 1
ATOM 844 C CA . LEU A 1 118 ? -2.824 -3.972 7.184 1.00 97.69 118 LEU A CA 1
ATOM 845 C C . LEU A 1 118 ? -1.551 -4.582 7.770 1.00 97.69 118 LEU A C 1
ATOM 847 O O . LEU A 1 118 ? -1.613 -5.288 8.776 1.00 97.69 118 LEU A O 1
ATOM 851 N N . LEU A 1 119 ? -0.407 -4.284 7.162 1.00 97.94 119 LEU A N 1
ATOM 852 C CA . LEU A 1 119 ? 0.902 -4.608 7.718 1.00 97.94 119 LEU A CA 1
ATOM 853 C C . LEU A 1 119 ? 1.874 -3.439 7.559 1.00 97.94 119 LEU A C 1
ATOM 855 O O . LEU A 1 119 ? 1.808 -2.703 6.572 1.00 97.94 119 LEU A O 1
ATOM 859 N N . GLY A 1 120 ? 2.775 -3.293 8.521 1.00 96.38 120 GLY A N 1
ATOM 860 C CA . GLY A 1 120 ? 3.823 -2.279 8.516 1.00 96.38 120 GLY A CA 1
ATOM 861 C C . GLY A 1 120 ? 4.408 -2.073 9.907 1.00 96.38 120 GLY A C 1
ATOM 862 O O . GLY A 1 120 ? 4.030 -2.736 10.874 1.00 96.38 120 GLY A O 1
ATOM 863 N N . GLU A 1 121 ? 5.334 -1.132 10.016 1.00 94.75 121 GLU A N 1
ATOM 864 C CA . GLU A 1 121 ? 5.941 -0.775 11.295 1.00 94.75 121 GLU A CA 1
ATOM 865 C C . GLU A 1 121 ? 4.964 0.044 12.145 1.00 94.75 121 GLU A C 1
ATOM 867 O O . GLU A 1 121 ? 4.419 1.051 11.688 1.00 94.75 121 GLU A O 1
ATOM 872 N N . GLU A 1 122 ? 4.759 -0.387 13.392 1.00 92.38 122 GLU A N 1
ATOM 873 C CA . GLU A 1 122 ? 3.955 0.316 14.403 1.00 92.38 122 GLU A CA 1
ATOM 874 C C . GLU A 1 122 ? 2.477 0.540 14.019 1.00 92.38 122 GLU A C 1
ATOM 876 O O . GLU A 1 122 ? 1.798 1.398 14.592 1.00 92.38 122 GLU A O 1
ATOM 881 N N . VAL A 1 123 ? 1.941 -0.216 13.059 1.00 92.44 123 VAL A N 1
ATOM 882 C CA . VAL A 1 123 ? 0.558 -0.073 12.582 1.00 92.44 123 VAL A CA 1
ATOM 883 C C . VAL A 1 123 ? -0.479 -0.655 13.543 1.00 92.44 123 VAL A C 1
ATOM 885 O O . VAL A 1 123 ? -1.639 -0.239 13.477 1.00 92.44 123 VAL A O 1
ATOM 888 N N . ALA A 1 124 ? -0.095 -1.599 14.409 1.00 94.19 124 ALA A N 1
ATOM 889 C CA . ALA A 1 124 ? -1.016 -2.341 15.260 1.00 94.19 124 ALA A CA 1
ATOM 890 C C . ALA A 1 124 ? -1.062 -1.788 16.692 1.00 94.19 124 ALA A C 1
ATOM 892 O O . ALA A 1 124 ? -1.892 -0.925 16.986 1.00 94.19 124 ALA A O 1
ATOM 893 N N . GLN A 1 125 ? -0.178 -2.240 17.587 1.00 87.88 125 GLN A N 1
ATOM 894 C CA . GLN A 1 125 ? -0.275 -1.923 19.022 1.00 87.88 125 GLN A CA 1
ATOM 895 C C . GLN A 1 125 ? 0.015 -0.451 19.331 1.00 87.88 125 GLN A C 1
ATOM 897 O O . GLN A 1 125 ? -0.471 0.089 20.324 1.00 87.88 125 GLN A O 1
ATOM 902 N N . TYR A 1 126 ? 0.784 0.213 18.468 1.00 87.94 126 TYR A N 1
ATOM 903 C CA . TYR A 1 126 ? 1.103 1.631 18.599 1.00 87.94 126 TYR A CA 1
ATOM 904 C C . TYR A 1 126 ? 0.035 2.552 17.980 1.00 87.94 126 TYR A C 1
ATOM 906 O O . TYR A 1 126 ? 0.192 3.774 17.997 1.00 87.94 126 TYR A O 1
ATOM 914 N N . ASP A 1 127 ? -1.067 2.010 17.444 1.00 88.44 127 ASP A N 1
ATOM 915 C CA . ASP A 1 127 ? -2.120 2.763 16.744 1.00 88.44 127 ASP A CA 1
ATOM 916 C C . ASP A 1 127 ? -1.623 3.530 15.493 1.00 88.44 127 ASP A C 1
ATOM 918 O O . ASP A 1 127 ? -2.275 4.475 15.037 1.00 88.44 127 ASP A O 1
ATOM 922 N N . GLY A 1 128 ? -0.470 3.158 14.931 1.00 80.50 128 GLY A N 1
ATOM 923 C CA . GLY A 1 128 ? 0.174 3.844 13.810 1.00 80.50 128 GLY A CA 1
ATOM 924 C C . GLY A 1 128 ? 1.041 5.026 14.248 1.00 80.50 128 GLY A C 1
ATOM 925 O O . GLY A 1 128 ? 0.654 5.823 15.116 1.00 80.50 128 GLY A O 1
ATOM 926 N N . ALA A 1 129 ? 2.181 5.218 13.578 1.00 80.50 129 ALA A N 1
ATOM 927 C CA . ALA A 1 129 ? 3.085 6.353 13.808 1.00 80.50 129 ALA A CA 1
ATOM 928 C C . ALA A 1 129 ? 2.361 7.712 13.682 1.00 80.50 129 ALA A C 1
ATOM 930 O O . ALA A 1 129 ? 2.502 8.596 14.526 1.00 80.50 129 ALA A O 1
ATOM 931 N N . TYR A 1 130 ? 1.478 7.839 12.683 1.00 84.31 130 TYR A N 1
ATOM 932 C CA . TYR A 1 130 ? 0.674 9.046 12.430 1.00 84.31 130 TYR A CA 1
ATOM 933 C C . TYR A 1 130 ? -0.781 8.943 12.911 1.00 84.31 130 TYR A C 1
ATOM 935 O O . TYR A 1 130 ? -1.604 9.805 12.585 1.00 84.31 130 TYR A O 1
ATOM 943 N N . LYS A 1 131 ? -1.113 7.905 13.690 1.00 90.62 131 LYS A N 1
ATOM 944 C CA . LYS A 1 131 ? -2.456 7.642 14.239 1.00 90.62 131 LYS A CA 1
ATOM 945 C C . LYS A 1 131 ? -3.557 7.397 13.200 1.00 90.62 131 LYS A C 1
ATOM 947 O O . LYS A 1 131 ? -4.734 7.625 13.492 1.00 90.62 131 LYS A O 1
ATOM 952 N N . ILE A 1 132 ? -3.175 6.942 12.002 1.00 91.56 132 ILE A N 1
ATOM 953 C CA . ILE A 1 132 ? -4.095 6.592 10.906 1.00 91.56 132 ILE A CA 1
ATOM 954 C C . ILE A 1 132 ? -4.744 5.223 11.142 1.00 91.56 132 ILE A C 1
ATOM 956 O O . ILE A 1 132 ? -5.920 5.062 10.848 1.00 91.56 132 ILE A O 1
ATOM 960 N N . SER A 1 133 ? -4.035 4.247 11.713 1.00 92.00 133 SER A N 1
ATOM 961 C CA . SER A 1 133 ? -4.559 2.898 11.988 1.00 92.00 133 SER A CA 1
ATOM 962 C C . SER A 1 133 ? -5.143 2.732 13.397 1.00 92.00 133 SER A C 1
ATOM 964 O O . SER A 1 133 ? -5.420 1.618 13.842 1.00 92.00 133 SER A O 1
ATOM 966 N N . ARG A 1 134 ? -5.366 3.848 14.100 1.00 94.62 134 ARG A N 1
ATOM 967 C CA . ARG A 1 134 ? -5.842 3.871 15.484 1.00 94.62 134 ARG A CA 1
ATOM 968 C C . ARG A 1 134 ? -7.126 3.066 15.668 1.00 94.62 134 ARG A C 1
ATOM 970 O O . ARG A 1 134 ? -8.091 3.256 14.928 1.00 94.62 134 ARG A O 1
ATOM 977 N N . GLY A 1 135 ? -7.137 2.193 16.672 1.00 95.25 135 GLY A N 1
ATOM 978 C CA . GLY A 1 135 ? -8.283 1.359 17.038 1.00 95.25 135 GLY A CA 1
ATOM 979 C C . GLY A 1 135 ? -8.545 0.161 16.118 1.00 95.25 135 GLY A C 1
ATOM 980 O O . GLY A 1 135 ? -9.324 -0.714 16.500 1.00 95.25 135 GLY A O 1
ATOM 981 N N . LEU A 1 136 ? -7.880 0.061 14.958 1.00 96.62 136 LEU A N 1
ATOM 982 C CA . LEU A 1 136 ? -8.104 -1.037 14.011 1.00 96.62 136 LEU A CA 1
ATOM 983 C C . LEU A 1 136 ? -7.608 -2.372 14.572 1.00 96.62 136 LEU A C 1
ATOM 985 O O . LEU A 1 136 ? -8.321 -3.368 14.490 1.00 96.62 136 LEU A O 1
ATOM 989 N N . TRP A 1 137 ? -6.433 -2.399 15.207 1.00 97.31 137 TRP A N 1
ATOM 990 C CA . TRP A 1 137 ? -5.922 -3.623 15.834 1.00 97.31 137 TRP A CA 1
ATOM 991 C C . TRP A 1 137 ? -6.856 -4.129 16.937 1.00 97.31 137 TRP A C 1
ATOM 993 O O . TRP A 1 137 ? -7.183 -5.310 16.980 1.00 97.31 137 TRP A O 1
ATOM 1003 N N . LYS A 1 138 ? -7.395 -3.227 17.765 1.00 96.94 138 LYS A N 1
ATOM 1004 C CA . LYS A 1 138 ? -8.373 -3.593 18.798 1.00 96.94 138 LYS A CA 1
ATOM 1005 C C . LYS A 1 138 ? -9.671 -4.169 18.211 1.00 96.94 138 LYS A C 1
ATOM 1007 O O . LYS A 1 138 ? -10.288 -5.015 18.853 1.00 96.94 138 LYS A O 1
ATOM 1012 N N . LYS A 1 139 ? -10.094 -3.712 17.024 1.00 97.88 139 LYS A N 1
ATOM 1013 C CA . LYS A 1 139 ? -11.312 -4.185 16.339 1.00 97.88 139 LYS A CA 1
ATOM 1014 C C . LYS A 1 139 ? -11.097 -5.516 15.605 1.00 97.88 139 LYS A C 1
ATOM 1016 O O . LYS A 1 139 ? -11.973 -6.373 15.672 1.00 97.88 139 LYS A O 1
ATOM 1021 N N . TYR A 1 140 ? -9.960 -5.701 14.929 1.00 98.06 140 TYR A N 1
ATOM 1022 C CA . TYR A 1 140 ? -9.743 -6.823 13.998 1.00 98.06 140 TYR A CA 1
ATOM 1023 C C . TYR A 1 140 ? -8.676 -7.848 14.424 1.00 98.06 140 TYR A C 1
ATOM 1025 O O . TYR A 1 140 ? -8.616 -8.939 13.855 1.00 98.06 140 TYR A O 1
ATOM 1033 N N . GLY A 1 141 ? -7.850 -7.526 15.420 1.00 96.62 141 GLY A N 1
ATOM 1034 C CA . GLY A 1 141 ? -6.837 -8.409 15.996 1.00 96.62 141 GLY A CA 1
ATOM 1035 C C . GLY A 1 141 ? -5.600 -8.656 15.125 1.00 96.62 141 GLY A C 1
ATOM 1036 O O . GLY A 1 141 ? -5.448 -8.132 14.017 1.00 96.62 141 GLY A O 1
ATOM 1037 N N . ASP A 1 142 ? -4.721 -9.520 15.638 1.00 96.19 142 ASP A N 1
ATOM 1038 C CA . ASP A 1 142 ? -3.363 -9.758 15.117 1.00 96.19 142 ASP A CA 1
ATOM 1039 C C . ASP A 1 142 ? -3.316 -10.364 13.710 1.00 96.19 142 ASP A C 1
ATOM 1041 O O . ASP A 1 142 ? -2.286 -10.324 13.050 1.00 96.19 142 ASP A O 1
ATOM 1045 N N . LYS A 1 143 ? -4.417 -10.950 13.225 1.00 96.38 143 LYS A N 1
ATOM 1046 C CA . LYS A 1 143 ? -4.474 -11.527 11.870 1.00 96.38 143 LYS A CA 1
ATOM 1047 C C . LYS A 1 143 ? -4.725 -10.487 10.781 1.00 96.38 143 LYS A C 1
ATOM 1049 O O . LYS A 1 143 ? -4.505 -10.776 9.610 1.00 96.38 143 LYS A O 1
ATOM 1054 N N . ARG A 1 144 ? -5.258 -9.320 11.149 1.00 97.50 144 ARG A N 1
ATOM 1055 C CA . ARG A 1 144 ? -5.750 -8.307 10.204 1.00 97.50 144 ARG A CA 1
ATOM 1056 C C . ARG A 1 144 ? -4.971 -7.001 10.284 1.00 97.50 144 ARG A C 1
ATOM 1058 O O . ARG A 1 144 ? -4.967 -6.258 9.308 1.00 97.50 144 ARG A O 1
ATOM 1065 N N . VAL A 1 145 ? -4.324 -6.728 11.417 1.00 97.94 145 VAL A N 1
ATOM 1066 C CA . VAL A 1 145 ? -3.436 -5.578 11.611 1.00 97.94 145 VAL A CA 1
ATOM 1067 C C . VAL A 1 145 ? -2.141 -6.087 12.239 1.00 97.94 145 VAL A C 1
ATOM 1069 O O . VAL A 1 145 ? -2.145 -6.504 13.395 1.00 97.94 145 VAL A O 1
ATOM 1072 N N . ILE A 1 146 ? -1.064 -6.105 11.455 1.00 97.81 146 ILE A N 1
ATOM 1073 C CA . ILE A 1 146 ? 0.175 -6.830 11.757 1.00 97.81 146 ILE A CA 1
ATOM 1074 C C . ILE A 1 146 ? 1.334 -5.842 11.897 1.00 97.81 146 ILE A C 1
ATOM 1076 O O . ILE A 1 146 ? 1.720 -5.202 10.919 1.00 97.81 146 ILE A O 1
ATOM 1080 N N . ASP A 1 147 ? 1.925 -5.772 13.091 1.00 97.44 147 ASP A N 1
ATOM 1081 C CA . ASP A 1 147 ? 3.203 -5.086 13.291 1.00 97.44 147 ASP A CA 1
ATOM 1082 C C . ASP A 1 147 ? 4.348 -5.908 12.687 1.00 97.44 147 ASP A C 1
ATOM 1084 O O . ASP A 1 147 ? 4.463 -7.117 12.914 1.00 97.44 147 ASP A O 1
ATOM 1088 N N . THR A 1 148 ? 5.212 -5.247 11.920 1.00 97.00 148 THR A N 1
ATOM 1089 C CA . THR A 1 148 ? 6.365 -5.876 11.268 1.00 97.00 148 THR A CA 1
ATOM 1090 C C . THR A 1 148 ? 7.684 -5.414 11.888 1.00 97.00 148 THR A C 1
ATOM 1092 O O . THR A 1 148 ? 7.766 -4.292 12.389 1.00 97.00 148 THR A O 1
ATOM 1095 N N . PRO A 1 149 ? 8.757 -6.227 11.819 1.00 96.50 149 PRO A N 1
ATOM 1096 C CA . PRO A 1 149 ? 10.111 -5.738 12.069 1.00 96.50 149 PRO A CA 1
ATOM 1097 C C . PRO A 1 149 ? 10.494 -4.610 11.098 1.00 96.50 149 PRO A C 1
ATOM 1099 O O . PRO A 1 149 ? 9.934 -4.527 10.003 1.00 96.50 149 PRO A O 1
ATOM 1102 N N . ILE A 1 150 ? 11.502 -3.814 11.472 1.00 96.44 150 ILE A N 1
ATOM 1103 C CA . ILE A 1 150 ? 12.082 -2.739 10.644 1.00 96.44 150 ILE A CA 1
ATOM 1104 C C . ILE A 1 150 ? 12.900 -3.363 9.506 1.00 96.44 150 ILE A C 1
ATOM 1106 O O . ILE A 1 150 ? 14.118 -3.541 9.584 1.00 96.44 150 ILE A O 1
ATOM 1110 N N . SER A 1 151 ? 12.191 -3.838 8.490 1.00 96.38 151 SER A N 1
ATOM 1111 C CA . SER A 1 151 ? 12.753 -4.487 7.313 1.00 96.38 151 SER A CA 1
ATOM 1112 C C . SER A 1 151 ? 11.796 -4.310 6.144 1.00 96.38 151 SER A C 1
ATOM 1114 O O . SER A 1 151 ? 11.021 -5.208 5.802 1.00 96.38 151 SER A O 1
ATOM 1116 N N . GLU A 1 152 ? 11.870 -3.141 5.514 1.00 97.62 152 GLU A N 1
ATOM 1117 C CA . GLU A 1 152 ? 10.976 -2.725 4.437 1.00 97.62 152 GLU A CA 1
ATOM 1118 C C . GLU A 1 152 ? 10.977 -3.738 3.302 1.00 97.62 152 GLU A C 1
ATOM 1120 O O . GLU A 1 152 ? 9.917 -4.152 2.835 1.00 97.62 152 GLU A O 1
ATOM 1125 N N . MET A 1 153 ? 12.159 -4.207 2.896 1.00 97.94 153 MET A N 1
ATOM 1126 C CA . MET A 1 153 ? 12.290 -5.241 1.869 1.00 97.94 153 MET A CA 1
ATOM 1127 C C . MET A 1 153 ? 11.557 -6.535 2.257 1.00 97.94 153 MET A C 1
ATOM 1129 O O . MET A 1 153 ? 10.883 -7.145 1.424 1.00 97.94 153 MET A O 1
ATOM 1133 N N . GLY A 1 154 ? 11.682 -6.948 3.522 1.00 98.06 154 GLY A N 1
ATOM 1134 C CA . GLY A 1 154 ? 11.116 -8.190 4.035 1.00 98.06 154 GLY A CA 1
ATOM 1135 C C . GLY A 1 154 ? 9.593 -8.164 4.042 1.00 98.06 154 GLY A C 1
ATOM 1136 O O . GLY A 1 154 ? 8.961 -8.992 3.381 1.00 98.06 154 GLY A O 1
ATOM 1137 N N . PHE A 1 155 ? 8.990 -7.196 4.741 1.00 98.12 155 PHE A N 1
ATOM 1138 C CA . PHE A 1 155 ? 7.529 -7.143 4.835 1.00 98.12 155 PHE A CA 1
ATOM 1139 C C . PHE A 1 155 ? 6.866 -6.788 3.501 1.00 98.12 155 PHE A C 1
ATOM 1141 O O . PHE A 1 155 ? 5.784 -7.295 3.213 1.00 98.12 155 PHE A O 1
ATOM 1148 N N . THR A 1 156 ? 7.527 -6.000 2.646 1.00 97.69 156 THR A N 1
ATOM 1149 C CA . THR A 1 156 ? 7.013 -5.704 1.300 1.00 97.69 156 THR A CA 1
ATOM 1150 C C . THR A 1 156 ? 6.990 -6.966 0.444 1.00 97.69 156 THR A C 1
ATOM 1152 O O . THR A 1 156 ? 5.985 -7.239 -0.205 1.00 97.69 156 THR A O 1
ATOM 1155 N N . GLY A 1 157 ? 8.048 -7.784 0.473 1.00 97.69 157 GLY A N 1
ATOM 1156 C CA . GLY A 1 157 ? 8.068 -9.065 -0.239 1.00 97.69 157 GLY A CA 1
ATOM 1157 C C . GLY A 1 157 ? 6.989 -10.034 0.254 1.00 97.69 157 GLY A C 1
ATOM 1158 O O . GLY A 1 157 ? 6.315 -10.672 -0.555 1.00 97.69 157 GLY A O 1
ATOM 1159 N N . ILE A 1 158 ? 6.763 -10.088 1.572 1.00 98.31 158 ILE A N 1
ATOM 1160 C CA . ILE A 1 158 ? 5.669 -10.870 2.169 1.00 98.31 158 ILE A CA 1
ATOM 1161 C C . ILE A 1 158 ? 4.309 -10.362 1.677 1.00 98.31 158 ILE A C 1
ATOM 1163 O O . ILE A 1 158 ? 3.475 -11.170 1.271 1.00 98.31 158 ILE A O 1
ATOM 1167 N N . ALA A 1 159 ? 4.088 -9.045 1.663 1.00 97.00 159 ALA A N 1
ATOM 1168 C CA . ALA A 1 159 ? 2.852 -8.448 1.167 1.00 97.00 159 ALA A CA 1
ATOM 1169 C C . ALA A 1 159 ? 2.615 -8.792 -0.312 1.00 97.00 159 ALA A C 1
ATOM 1171 O O . ALA A 1 159 ? 1.529 -9.221 -0.688 1.00 97.00 159 ALA A O 1
ATOM 1172 N N . VAL A 1 160 ? 3.640 -8.671 -1.154 1.00 96.31 160 VAL A N 1
ATOM 1173 C CA . VAL A 1 160 ? 3.543 -9.009 -2.581 1.00 96.31 160 VAL A CA 1
ATOM 1174 C C . VAL A 1 160 ? 3.203 -10.489 -2.775 1.00 96.31 160 VAL A C 1
ATOM 1176 O O . VAL A 1 160 ? 2.285 -10.811 -3.529 1.00 96.31 160 VAL A O 1
ATOM 1179 N N . GLY A 1 161 ? 3.873 -11.390 -2.050 1.00 96.75 161 GLY A N 1
ATOM 1180 C CA . GLY A 1 161 ? 3.563 -12.821 -2.087 1.00 96.75 161 GLY A CA 1
ATOM 1181 C C . GLY A 1 161 ? 2.144 -13.138 -1.599 1.00 96.75 161 GLY A C 1
ATOM 1182 O O . GLY A 1 161 ? 1.441 -13.933 -2.219 1.00 96.75 161 GLY A O 1
ATOM 1183 N N . ALA A 1 162 ? 1.686 -12.473 -0.535 1.00 97.12 162 ALA A N 1
ATOM 1184 C CA . ALA A 1 162 ? 0.323 -12.606 -0.025 1.00 97.12 162 ALA A CA 1
ATOM 1185 C C . ALA A 1 162 ? -0.727 -12.134 -1.045 1.00 97.12 162 ALA A C 1
ATOM 1187 O O . ALA A 1 162 ? -1.757 -12.789 -1.209 1.00 97.12 162 ALA A O 1
ATOM 1188 N N . ALA A 1 163 ? -0.453 -11.040 -1.763 1.00 94.88 163 ALA A N 1
ATOM 1189 C CA . ALA A 1 163 ? -1.3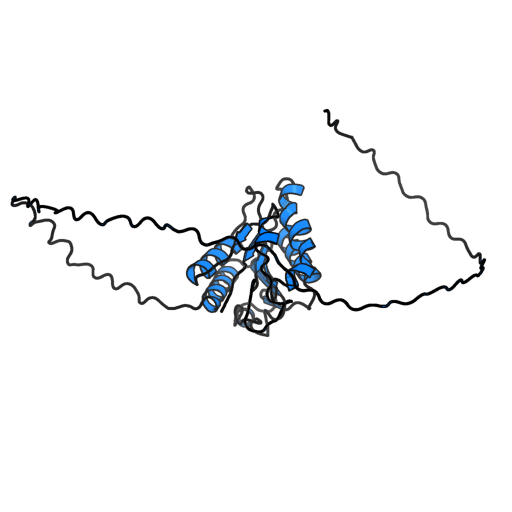17 -10.544 -2.831 1.00 94.88 163 ALA A CA 1
ATOM 1190 C C . ALA A 1 163 ? -1.432 -11.556 -3.982 1.00 94.88 163 ALA A C 1
ATOM 1192 O O . ALA A 1 163 ? -2.538 -11.891 -4.403 1.00 94.88 163 ALA A O 1
ATOM 1193 N N . MET A 1 164 ? -0.303 -12.121 -4.428 1.00 93.88 164 MET A N 1
ATOM 1194 C CA . MET A 1 164 ? -0.282 -13.183 -5.446 1.00 93.88 164 MET A CA 1
ATOM 1195 C C . MET A 1 164 ? -1.025 -14.450 -4.993 1.00 93.88 164 MET A C 1
ATOM 1197 O O . MET A 1 164 ? -1.596 -15.160 -5.817 1.00 93.88 164 MET A O 1
ATOM 1201 N N . ALA A 1 165 ? -1.040 -14.728 -3.686 1.00 95.88 165 ALA A N 1
ATOM 1202 C CA . ALA A 1 165 ? -1.768 -15.846 -3.087 1.00 95.88 165 ALA A CA 1
ATOM 1203 C C . ALA A 1 165 ? -3.273 -15.571 -2.874 1.00 95.88 165 ALA A C 1
ATOM 1205 O O . ALA A 1 165 ? -3.984 -16.440 -2.367 1.00 95.88 165 ALA A O 1
ATOM 1206 N N . GLY A 1 166 ? -3.773 -14.391 -3.261 1.00 93.12 166 GLY A N 1
ATOM 1207 C CA . GLY A 1 166 ? -5.198 -14.048 -3.241 1.00 93.12 166 GLY A CA 1
ATOM 1208 C C . GLY A 1 166 ? -5.660 -13.186 -2.061 1.00 93.12 166 GLY A C 1
ATOM 1209 O O . GLY A 1 166 ? -6.865 -12.963 -1.921 1.00 93.12 166 GLY A O 1
ATOM 1210 N N . LEU A 1 167 ? -4.743 -12.691 -1.222 1.00 96.44 167 LEU A N 1
ATOM 1211 C CA . LEU A 1 167 ? -5.054 -11.686 -0.197 1.00 96.44 167 LEU A CA 1
ATOM 1212 C C . LEU A 1 167 ? -4.981 -10.258 -0.763 1.00 96.44 167 LEU A C 1
ATOM 1214 O O . LEU A 1 167 ? -4.587 -10.051 -1.907 1.00 96.44 167 LEU A O 1
ATOM 1218 N N . ARG A 1 168 ? -5.375 -9.260 0.038 1.00 95.94 168 ARG A N 1
ATOM 1219 C CA . ARG A 1 168 ? -5.391 -7.836 -0.344 1.00 95.94 168 ARG A CA 1
ATOM 1220 C C . ARG A 1 168 ? -4.621 -6.969 0.660 1.00 95.94 168 ARG A C 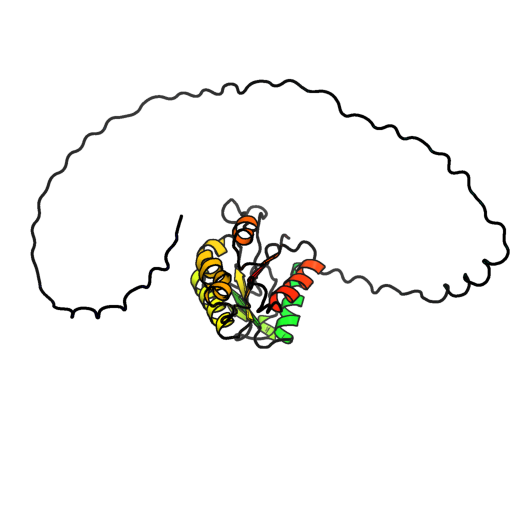1
ATOM 1222 O O . ARG A 1 168 ? -5.231 -6.240 1.448 1.00 95.94 168 ARG A O 1
ATOM 1229 N N . PRO A 1 169 ? -3.289 -7.075 0.704 1.00 96.62 169 PRO A N 1
ATOM 1230 C CA . PRO A 1 169 ? -2.498 -6.332 1.669 1.00 96.62 169 PRO A CA 1
ATOM 1231 C C . PRO A 1 169 ? -2.545 -4.822 1.424 1.00 96.62 169 PRO A C 1
ATOM 1233 O O . PRO A 1 169 ? -2.379 -4.334 0.303 1.00 96.62 169 PRO A O 1
ATOM 1236 N N . VAL A 1 170 ? -2.683 -4.082 2.518 1.00 96.69 170 VAL A N 1
ATOM 1237 C CA . VAL A 1 170 ? -2.360 -2.661 2.617 1.00 96.69 170 VAL A CA 1
ATOM 1238 C C . VAL A 1 170 ? -1.033 -2.566 3.359 1.00 96.69 170 VAL A C 1
ATOM 1240 O O . VAL A 1 170 ? -0.973 -2.747 4.570 1.00 96.69 170 VAL A O 1
ATOM 1243 N N . CYS A 1 171 ? 0.039 -2.330 2.615 1.00 96.25 171 CYS A N 1
ATOM 1244 C CA . CYS A 1 171 ? 1.401 -2.245 3.120 1.00 96.25 171 CYS A CA 1
ATOM 1245 C C . CYS A 1 171 ? 1.737 -0.783 3.449 1.00 96.25 171 CYS A C 1
ATOM 1247 O O . CYS A 1 171 ? 1.731 0.079 2.563 1.00 96.25 171 CYS A O 1
ATOM 1249 N N . GLU A 1 172 ? 2.010 -0.489 4.720 1.00 95.44 172 GLU A N 1
ATOM 1250 C C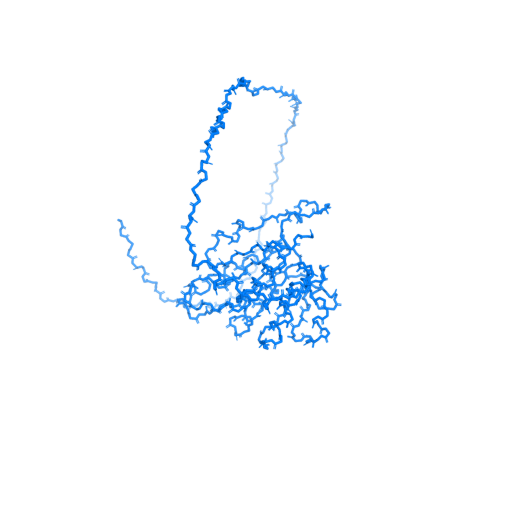A . GLU A 1 172 ? 2.337 0.856 5.196 1.00 95.44 172 GLU A CA 1
ATOM 1251 C C . GLU A 1 172 ? 3.846 1.021 5.406 1.00 95.44 172 GLU A C 1
ATOM 1253 O O . GLU A 1 172 ? 4.457 0.319 6.207 1.00 95.44 172 GLU A O 1
ATOM 1258 N N . PHE A 1 173 ? 4.438 1.990 4.707 1.00 94.12 173 PHE A N 1
ATOM 1259 C CA . PHE A 1 173 ? 5.766 2.502 5.032 1.00 94.12 173 PHE A CA 1
ATOM 1260 C C . PHE A 1 173 ? 5.619 3.669 6.005 1.00 94.12 173 PHE A C 1
ATOM 1262 O O . PHE A 1 173 ? 4.817 4.576 5.757 1.00 94.12 173 PHE A O 1
ATOM 1269 N N . MET A 1 174 ? 6.440 3.701 7.061 1.00 92.25 174 MET A N 1
ATOM 1270 C CA . MET A 1 174 ? 6.431 4.810 8.022 1.00 92.25 174 MET A CA 1
ATOM 1271 C C . MET A 1 174 ? 6.624 6.159 7.315 1.00 92.25 174 MET A C 1
ATOM 1273 O O . MET A 1 174 ? 5.908 7.114 7.599 1.00 92.25 174 MET A O 1
ATOM 1277 N N . THR A 1 175 ? 7.526 6.221 6.331 1.00 90.94 175 THR A N 1
ATOM 1278 C CA . THR A 1 175 ? 7.559 7.277 5.311 1.00 90.94 175 THR A CA 1
ATOM 1279 C C . THR A 1 175 ? 7.981 6.689 3.966 1.00 90.94 175 THR A C 1
ATOM 1281 O O . THR A 1 175 ? 8.717 5.702 3.915 1.00 90.94 175 THR A O 1
ATOM 1284 N N . PHE A 1 176 ? 7.599 7.318 2.852 1.00 92.12 176 PHE A N 1
ATOM 1285 C CA . PHE A 1 176 ? 8.052 6.877 1.528 1.00 92.12 176 PHE A CA 1
ATOM 1286 C C . PHE A 1 176 ? 9.570 7.013 1.314 1.00 92.12 176 PHE A C 1
ATOM 1288 O O . PHE A 1 176 ? 10.096 6.374 0.408 1.00 92.12 176 PHE A O 1
ATOM 1295 N N . ASN A 1 177 ? 10.302 7.750 2.157 1.00 92.75 177 ASN A N 1
ATOM 1296 C CA . ASN A 1 177 ? 11.770 7.750 2.117 1.00 92.75 177 ASN A CA 1
ATOM 1297 C C . ASN A 1 177 ? 12.332 6.341 2.359 1.00 92.75 177 ASN A C 1
ATOM 1299 O O . ASN A 1 177 ? 13.267 5.923 1.678 1.00 92.75 177 ASN A O 1
ATOM 1303 N N . PHE A 1 178 ? 11.706 5.580 3.258 1.00 95.44 178 PHE A N 1
ATOM 1304 C CA . PHE A 1 178 ? 12.133 4.223 3.606 1.00 95.44 178 PHE A CA 1
ATOM 1305 C C . PHE A 1 178 ? 11.676 3.183 2.579 1.00 95.44 178 PHE A C 1
ATOM 1307 O O . PHE A 1 178 ? 12.308 2.142 2.420 1.00 95.44 178 PHE A O 1
ATOM 1314 N N . SER A 1 179 ? 10.670 3.512 1.756 1.00 94.38 179 SER A N 1
ATOM 1315 C CA . SER A 1 179 ? 10.273 2.665 0.622 1.00 94.38 179 SER A CA 1
ATOM 1316 C C . SER A 1 179 ? 11.420 2.412 -0.367 1.00 94.38 179 SER A C 1
ATOM 1318 O O . SER A 1 179 ? 11.400 1.409 -1.075 1.00 94.38 179 SER A O 1
ATOM 1320 N N . MET A 1 180 ? 12.465 3.256 -0.379 1.00 95.56 180 MET A N 1
ATOM 1321 C CA . MET A 1 180 ? 13.677 3.011 -1.169 1.00 95.56 180 MET A CA 1
ATOM 1322 C C . MET A 1 180 ? 14.359 1.681 -0.824 1.00 95.56 180 MET A C 1
ATOM 1324 O O . MET A 1 180 ? 14.914 1.049 -1.720 1.00 95.56 180 MET A O 1
ATOM 1328 N N . GLN A 1 181 ? 14.288 1.218 0.428 1.00 97.75 181 GLN A N 1
ATOM 1329 C CA . GLN A 1 181 ? 14.830 -0.089 0.818 1.00 97.75 181 GLN A CA 1
ATOM 1330 C C . GLN A 1 181 ? 14.037 -1.256 0.219 1.00 97.75 181 GLN A C 1
ATOM 1332 O O . GLN A 1 181 ? 14.592 -2.337 0.057 1.00 97.75 181 GLN A O 1
ATOM 1337 N N . ALA A 1 182 ? 12.770 -1.045 -0.143 1.00 97.19 182 ALA A N 1
ATOM 1338 C CA . ALA A 1 182 ? 11.870 -2.061 -0.685 1.00 97.19 182 ALA A CA 1
ATOM 1339 C C . ALA A 1 182 ? 11.488 -1.833 -2.154 1.00 97.19 182 ALA A C 1
ATOM 1341 O O . ALA A 1 182 ? 10.635 -2.542 -2.692 1.00 97.19 182 ALA A O 1
ATOM 1342 N N . ILE A 1 183 ? 12.099 -0.849 -2.819 1.00 96.00 183 ILE A N 1
ATOM 1343 C CA . ILE A 1 183 ? 11.678 -0.412 -4.153 1.00 96.00 183 ILE A CA 1
ATOM 1344 C C . ILE A 1 183 ? 11.777 -1.531 -5.198 1.00 96.00 183 ILE A C 1
ATOM 1346 O O . ILE A 1 183 ? 10.983 -1.579 -6.135 1.00 96.00 183 ILE A O 1
ATOM 1350 N N . ASP A 1 184 ? 12.705 -2.471 -5.006 1.00 97.56 184 ASP A N 1
ATOM 1351 C CA . ASP A 1 184 ? 12.830 -3.666 -5.837 1.00 97.56 184 ASP A CA 1
ATOM 1352 C C . ASP A 1 184 ? 11.570 -4.545 -5.776 1.00 97.56 184 ASP A C 1
ATOM 1354 O O . ASP A 1 184 ? 11.045 -4.932 -6.818 1.00 97.56 184 ASP A O 1
ATOM 1358 N N . GLN A 1 185 ? 11.000 -4.767 -4.587 1.00 97.06 185 GLN A N 1
ATOM 1359 C CA . GLN A 1 185 ? 9.751 -5.523 -4.442 1.00 97.06 185 GLN A CA 1
ATOM 1360 C C . GLN A 1 185 ? 8.572 -4.784 -5.078 1.00 97.06 185 GLN A C 1
ATOM 1362 O O . GLN A 1 185 ? 7.756 -5.398 -5.764 1.00 97.06 185 GLN A O 1
ATOM 1367 N N . VAL A 1 186 ? 8.504 -3.460 -4.911 1.00 94.50 186 VAL A N 1
ATOM 1368 C CA . VAL A 1 186 ? 7.436 -2.641 -5.507 1.00 94.50 186 VAL A CA 1
ATOM 1369 C C . VAL A 1 186 ? 7.504 -2.673 -7.038 1.00 94.50 186 VAL A C 1
ATOM 1371 O O . VAL A 1 186 ? 6.489 -2.877 -7.703 1.00 94.50 186 VAL A O 1
ATOM 1374 N N . ILE A 1 187 ? 8.692 -2.493 -7.621 1.00 94.25 187 ILE A N 1
ATOM 1375 C CA . ILE A 1 187 ? 8.855 -2.374 -9.075 1.00 94.25 187 ILE A CA 1
ATOM 1376 C C . ILE A 1 187 ? 8.961 -3.745 -9.748 1.00 94.25 187 ILE A C 1
ATOM 1378 O O . ILE A 1 187 ? 8.245 -4.021 -10.710 1.00 94.25 187 ILE A O 1
ATOM 1382 N N . ASN A 1 188 ? 9.898 -4.585 -9.316 1.00 95.69 188 ASN A N 1
ATOM 1383 C CA . ASN A 1 188 ? 10.241 -5.810 -10.033 1.00 95.69 188 ASN A CA 1
ATOM 1384 C C . ASN A 1 188 ? 9.314 -6.966 -9.669 1.00 95.69 188 ASN A C 1
ATOM 1386 O O . ASN A 1 188 ? 8.827 -7.637 -10.578 1.00 95.69 188 ASN A O 1
ATOM 1390 N N . SER A 1 189 ? 9.023 -7.164 -8.383 1.00 95.06 189 SER A N 1
ATOM 1391 C CA . SER A 1 189 ? 8.161 -8.271 -7.950 1.00 95.06 189 SER A CA 1
ATOM 1392 C C . SER A 1 189 ? 6.681 -7.967 -8.123 1.00 95.06 189 SER A C 1
ATOM 1394 O O . SER A 1 189 ? 5.902 -8.859 -8.444 1.00 95.06 189 SER A O 1
ATOM 1396 N N . ALA A 1 190 ? 6.266 -6.723 -7.912 1.00 92.62 190 ALA A N 1
ATOM 1397 C CA . ALA A 1 190 ? 4.857 -6.383 -7.916 1.00 92.62 190 ALA A CA 1
ATOM 1398 C C . ALA A 1 190 ? 4.435 -5.777 -9.270 1.00 92.62 190 ALA A C 1
ATOM 1400 O O . ALA A 1 190 ? 3.652 -6.396 -9.992 1.00 92.62 190 ALA A O 1
ATOM 1401 N N . ALA A 1 191 ? 4.976 -4.613 -9.661 1.00 91.38 191 ALA A N 1
ATOM 1402 C CA . ALA A 1 191 ? 4.451 -3.843 -10.801 1.00 91.38 191 ALA A CA 1
ATOM 1403 C C . ALA A 1 191 ? 4.499 -4.607 -12.131 1.00 91.38 191 ALA A C 1
ATOM 1405 O O . ALA A 1 191 ? 3.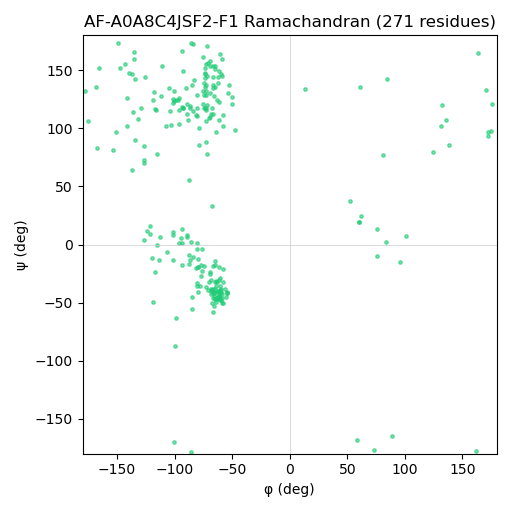584 -4.527 -12.950 1.00 91.38 191 ALA A O 1
ATOM 1406 N N . LYS A 1 192 ? 5.577 -5.364 -12.350 1.00 92.06 192 LYS A N 1
ATOM 1407 C CA . LYS A 1 192 ? 5.832 -6.048 -13.623 1.00 92.06 192 LYS A CA 1
ATOM 1408 C C . LYS A 1 192 ? 5.190 -7.429 -13.719 1.00 92.06 192 LYS A C 1
ATOM 1410 O O . LYS A 1 192 ? 5.061 -7.937 -14.832 1.00 92.06 192 LYS A O 1
ATOM 1415 N N . THR A 1 193 ? 4.771 -8.034 -12.605 1.00 92.81 193 THR A N 1
ATOM 1416 C CA . THR A 1 193 ? 4.345 -9.444 -12.576 1.00 92.81 193 THR A CA 1
ATOM 1417 C C . THR A 1 193 ? 3.145 -9.721 -13.465 1.00 92.81 193 THR A C 1
ATOM 1419 O O . THR A 1 193 ? 3.170 -10.689 -14.225 1.00 92.81 193 THR A O 1
ATOM 1422 N N . CYS A 1 194 ? 2.119 -8.869 -13.447 1.00 89.31 194 CYS A N 1
ATOM 1423 C CA . CYS A 1 194 ? 0.960 -9.054 -14.321 1.00 89.31 194 CYS A CA 1
ATOM 1424 C C . CYS A 1 194 ? 1.367 -9.071 -15.797 1.00 89.31 194 CYS A C 1
ATOM 1426 O O . CYS A 1 194 ? 1.012 -9.985 -16.539 1.00 89.31 194 CYS A O 1
ATOM 1428 N N . TYR A 1 195 ? 2.208 -8.124 -16.213 1.00 90.44 195 TYR A N 1
ATOM 1429 C CA . TYR A 1 195 ? 2.700 -8.075 -17.585 1.00 90.44 195 TYR A CA 1
ATOM 1430 C C . TYR A 1 195 ? 3.575 -9.292 -17.934 1.00 90.44 195 TYR A C 1
ATOM 1432 O O . TYR A 1 195 ? 3.364 -9.936 -18.960 1.00 90.44 195 TYR A O 1
ATOM 1440 N N . MET A 1 196 ? 4.530 -9.646 -17.068 1.00 93.50 196 MET A N 1
ATOM 1441 C CA . MET A 1 196 ? 5.441 -10.779 -17.278 1.00 93.50 196 MET A CA 1
ATOM 1442 C C . MET A 1 196 ? 4.719 -12.129 -17.316 1.00 93.50 196 MET A C 1
ATOM 1444 O O . MET A 1 196 ? 5.142 -13.032 -18.032 1.00 93.50 196 MET A O 1
ATOM 1448 N N . SER A 1 197 ? 3.623 -12.253 -16.571 1.00 91.44 197 SER A N 1
ATOM 1449 C CA . SER A 1 197 ? 2.780 -13.447 -16.517 1.00 91.44 197 SER A CA 1
ATOM 1450 C C . SER A 1 197 ? 1.668 -13.447 -17.575 1.00 91.44 197 SER A C 1
ATOM 1452 O O . SER A 1 197 ? 0.797 -14.317 -17.544 1.00 91.44 197 SER A O 1
ATOM 1454 N N . ALA A 1 198 ? 1.675 -12.485 -18.507 1.00 90.44 198 ALA A N 1
ATOM 1455 C CA . ALA A 1 198 ? 0.640 -12.302 -19.527 1.00 90.44 198 ALA A CA 1
ATOM 1456 C C . ALA A 1 198 ? -0.790 -12.225 -18.945 1.00 90.44 198 ALA A C 1
ATOM 1458 O O . ALA A 1 198 ? -1.737 -12.744 -19.532 1.00 90.44 198 ALA A O 1
ATOM 1459 N N . GLY A 1 199 ? -0.936 -11.591 -17.780 1.00 86.50 199 GLY A N 1
ATOM 1460 C CA . GLY A 1 199 ? -2.206 -11.419 -17.072 1.00 86.50 199 GLY A CA 1
ATOM 1461 C C . GLY A 1 199 ? -2.631 -12.606 -16.206 1.00 86.50 199 GLY A C 1
ATOM 1462 O O . GLY A 1 199 ? -3.701 -12.553 -15.609 1.00 86.50 199 GLY A O 1
ATOM 1463 N N . SER A 1 200 ? -1.827 -13.674 -16.113 1.00 88.12 200 SER A N 1
ATOM 1464 C CA . SER A 1 200 ? -2.195 -14.857 -15.317 1.00 88.12 200 SER A CA 1
ATOM 1465 C C . SER A 1 200 ? -2.028 -14.671 -13.808 1.00 88.12 200 SER A C 1
ATOM 1467 O O . SER A 1 200 ? -2.748 -15.307 -13.042 1.00 88.12 200 SER A O 1
ATOM 1469 N N . ILE A 1 201 ? -1.115 -13.798 -13.371 1.00 89.94 201 ILE A N 1
ATOM 1470 C CA . ILE A 1 201 ? -0.887 -13.494 -11.955 1.00 89.94 201 ILE A CA 1
ATOM 1471 C C . ILE A 1 201 ? -1.228 -12.029 -11.707 1.00 89.94 201 ILE A C 1
ATOM 1473 O O . ILE A 1 201 ? -0.557 -11.135 -12.227 1.00 89.94 201 ILE A O 1
ATOM 1477 N N . ALA A 1 202 ? -2.252 -11.800 -10.885 1.00 89.12 202 ALA A N 1
ATOM 1478 C CA . ALA A 1 202 ? -2.589 -10.476 -10.387 1.00 89.12 202 ALA A CA 1
ATOM 1479 C C . ALA A 1 202 ? -1.919 -10.198 -9.030 1.00 89.12 202 ALA A C 1
ATOM 1481 O O . ALA A 1 202 ? -1.717 -11.116 -8.236 1.00 89.12 202 ALA A O 1
ATOM 1482 N N . VAL A 1 203 ? -1.596 -8.934 -8.752 1.00 92.50 203 VAL A N 1
ATOM 1483 C CA . VAL A 1 203 ? -0.969 -8.495 -7.494 1.00 92.50 203 VAL A CA 1
ATOM 1484 C C . VAL A 1 203 ? -1.792 -7.362 -6.860 1.00 92.50 203 VAL A C 1
ATOM 1486 O O . VAL A 1 203 ? -1.362 -6.216 -6.903 1.00 92.50 203 VAL A O 1
ATOM 1489 N N . PRO A 1 204 ? -2.981 -7.638 -6.285 1.00 93.19 204 PRO A N 1
ATOM 1490 C CA . PRO A 1 204 ? -3.831 -6.614 -5.669 1.00 93.19 204 PRO A CA 1
ATOM 1491 C C . PRO A 1 204 ? -3.241 -6.122 -4.334 1.00 93.19 204 PRO A C 1
ATOM 1493 O O . PRO A 1 204 ? -3.542 -6.657 -3.266 1.00 93.19 204 PRO A O 1
ATOM 1496 N N . ILE A 1 205 ? -2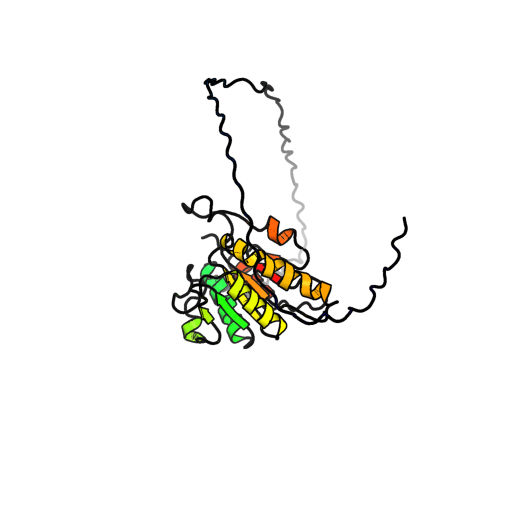.381 -5.102 -4.392 1.00 93.88 205 ILE A N 1
ATOM 1497 C CA . ILE A 1 205 ? -1.675 -4.534 -3.233 1.00 93.88 205 ILE A CA 1
ATOM 1498 C C . ILE A 1 205 ? -1.719 -3.002 -3.233 1.00 93.88 205 ILE A C 1
ATOM 1500 O O . ILE A 1 205 ? -1.594 -2.346 -4.272 1.00 93.88 205 ILE A O 1
ATOM 1504 N N . VAL A 1 206 ? -1.848 -2.419 -2.039 1.00 95.50 206 VAL A N 1
ATOM 1505 C CA . VAL A 1 206 ? -1.733 -0.971 -1.820 1.00 95.50 206 VAL A CA 1
ATOM 1506 C C . VAL A 1 206 ? -0.474 -0.681 -1.014 1.00 95.50 206 VAL A C 1
ATOM 1508 O O . VAL A 1 206 ? -0.301 -1.226 0.073 1.00 95.50 206 VAL A O 1
ATOM 1511 N N . PHE A 1 207 ? 0.368 0.225 -1.512 1.00 95.06 207 PHE A N 1
ATOM 1512 C CA . PHE A 1 207 ? 1.466 0.811 -0.745 1.00 95.06 207 PHE A CA 1
ATOM 1513 C C . PHE A 1 207 ? 1.058 2.206 -0.285 1.00 95.06 207 PHE A C 1
ATOM 1515 O O . PHE A 1 207 ? 0.689 3.055 -1.099 1.00 95.06 207 PHE A O 1
ATOM 1522 N N . ARG A 1 208 ? 1.124 2.478 1.016 1.00 93.88 208 ARG A N 1
ATOM 1523 C CA . ARG A 1 208 ? 0.777 3.799 1.556 1.00 93.88 208 ARG A CA 1
ATOM 1524 C C . ARG A 1 208 ? 1.781 4.286 2.584 1.00 93.88 208 ARG A C 1
ATOM 1526 O O . ARG A 1 208 ? 2.512 3.509 3.181 1.00 93.88 208 ARG A O 1
ATOM 1533 N N . GLY A 1 209 ? 1.776 5.593 2.792 1.00 90.31 209 GLY A N 1
ATOM 1534 C CA . GLY A 1 209 ? 2.646 6.271 3.740 1.00 90.31 209 GLY A CA 1
ATOM 1535 C C . GLY A 1 209 ? 2.689 7.771 3.453 1.00 90.31 209 GLY A C 1
ATOM 1536 O O . GLY A 1 209 ? 2.266 8.214 2.379 1.00 90.31 209 GLY A O 1
ATOM 1537 N N . PRO A 1 210 ? 3.183 8.585 4.392 1.00 90.62 210 PRO A N 1
ATOM 1538 C CA . PRO A 1 210 ? 3.458 9.988 4.125 1.00 90.62 210 PRO A CA 1
ATOM 1539 C C . PRO A 1 210 ? 4.609 10.126 3.118 1.00 90.62 210 PRO A C 1
ATOM 1541 O O . PRO A 1 210 ? 5.568 9.350 3.118 1.00 90.62 210 PRO A O 1
ATOM 1544 N N . ASN A 1 211 ? 4.507 11.129 2.249 1.00 89.94 211 ASN A N 1
ATOM 1545 C CA . ASN A 1 211 ? 5.450 11.411 1.171 1.00 89.94 211 ASN A CA 1
ATOM 1546 C C . ASN A 1 211 ? 5.667 12.926 1.065 1.00 89.94 211 ASN A C 1
ATOM 1548 O O . ASN A 1 211 ? 4.732 13.691 1.287 1.00 89.94 211 ASN A O 1
ATOM 1552 N N . GLY A 1 212 ? 6.869 13.353 0.673 1.00 86.56 212 GLY A N 1
ATOM 1553 C CA . GLY A 1 212 ? 7.206 14.768 0.532 1.00 86.56 212 GLY A CA 1
ATOM 1554 C C . GLY A 1 212 ? 7.747 15.401 1.814 1.00 86.56 212 GLY A C 1
ATOM 1555 O O . GLY A 1 212 ? 8.193 14.715 2.731 1.00 86.56 212 GLY A O 1
ATOM 1556 N N . ALA A 1 213 ? 7.770 16.733 1.839 1.00 86.12 213 ALA A N 1
ATOM 1557 C CA . ALA A 1 213 ? 8.379 17.499 2.919 1.00 86.12 213 ALA A CA 1
ATOM 1558 C C . ALA A 1 213 ? 7.533 17.484 4.204 1.00 86.12 213 ALA A C 1
ATOM 1560 O O . ALA A 1 213 ? 6.305 17.512 4.156 1.00 86.12 213 ALA A O 1
ATOM 1561 N N . SER A 1 214 ? 8.211 17.527 5.352 1.00 85.19 214 SER A N 1
ATOM 1562 C CA . SER A 1 214 ? 7.610 17.747 6.671 1.00 85.19 214 SER A CA 1
ATOM 1563 C C . SER A 1 214 ? 8.435 18.765 7.469 1.00 85.19 214 SER A C 1
ATOM 1565 O O . SER A 1 214 ? 9.562 19.108 7.099 1.00 85.19 214 SER A O 1
ATOM 1567 N N . ALA A 1 215 ? 7.878 19.297 8.555 1.00 85.88 215 ALA A N 1
ATOM 1568 C CA . ALA A 1 215 ? 8.519 20.342 9.344 1.00 85.88 215 ALA A CA 1
ATOM 1569 C C . ALA A 1 215 ? 9.692 19.787 10.174 1.00 85.88 215 ALA A C 1
ATOM 1571 O O . ALA A 1 215 ? 9.500 18.964 11.063 1.00 85.88 215 ALA A O 1
ATOM 1572 N N . GLY A 1 216 ? 10.911 20.270 9.910 1.00 88.12 216 GLY A N 1
ATOM 1573 C CA . GLY A 1 216 ? 12.079 20.022 10.768 1.00 88.12 216 GLY A CA 1
ATOM 1574 C C . GLY A 1 216 ? 12.703 18.623 10.676 1.00 88.12 216 GLY A C 1
ATOM 1575 O O . GLY A 1 216 ? 13.528 18.287 11.517 1.00 88.12 216 GLY A O 1
ATOM 1576 N N . VAL A 1 217 ? 12.360 17.820 9.663 1.00 90.12 217 VAL A N 1
ATOM 1577 C CA . VAL A 1 217 ? 12.796 16.408 9.557 1.00 90.12 217 VAL A CA 1
ATOM 1578 C C . VAL A 1 217 ? 14.072 16.183 8.721 1.00 90.12 217 VAL A C 1
ATOM 1580 O O . VAL A 1 217 ? 14.502 15.051 8.506 1.00 90.12 217 VAL A O 1
ATOM 1583 N N . ALA A 1 218 ? 14.716 17.268 8.275 1.00 94.19 218 ALA A N 1
ATOM 1584 C CA . ALA A 1 218 ? 15.956 17.266 7.491 1.00 94.19 218 ALA A CA 1
ATOM 1585 C C . ALA A 1 218 ? 15.870 16.500 6.146 1.00 94.19 218 ALA A C 1
ATOM 1587 O O . ALA A 1 218 ? 14.790 16.199 5.634 1.00 94.19 218 ALA A O 1
ATOM 1588 N N . ALA A 1 219 ? 17.024 16.257 5.515 1.00 91.75 219 ALA A N 1
ATOM 1589 C CA . ALA A 1 219 ? 17.112 15.804 4.124 1.00 91.75 219 ALA A CA 1
ATOM 1590 C C . ALA A 1 219 ? 16.556 14.387 3.883 1.00 91.75 219 ALA A C 1
ATOM 1592 O O . ALA A 1 219 ? 15.907 14.157 2.869 1.00 91.75 219 ALA A O 1
ATOM 1593 N N . GLN A 1 220 ? 16.776 13.452 4.813 1.00 92.62 220 GLN A N 1
ATOM 1594 C CA . GLN A 1 220 ? 16.438 12.029 4.634 1.00 92.62 220 GLN A CA 1
ATOM 1595 C C . GLN A 1 220 ? 14.956 11.690 4.878 1.00 92.62 220 GLN A C 1
ATOM 1597 O O . GLN A 1 220 ? 14.560 10.550 4.668 1.00 92.62 220 GLN A O 1
ATOM 1602 N N . HIS A 1 221 ? 14.136 12.664 5.290 1.00 93.44 221 HIS A N 1
ATOM 1603 C CA . HIS A 1 221 ? 12.706 12.475 5.574 1.00 93.44 221 HIS A CA 1
ATOM 1604 C C . HIS A 1 221 ? 11.794 13.412 4.763 1.00 93.44 221 HIS A C 1
ATOM 1606 O O . HIS A 1 221 ? 10.611 13.527 5.070 1.00 93.44 221 HIS A O 1
ATOM 1612 N N . SER A 1 222 ? 12.328 14.104 3.748 1.00 91.06 222 SER A N 1
ATOM 1613 C CA . SER A 1 222 ? 11.615 15.183 3.038 1.00 91.06 222 SER A CA 1
ATOM 1614 C C . SER A 1 222 ? 11.445 14.949 1.532 1.00 91.06 222 SER A C 1
ATOM 1616 O O . SER A 1 222 ? 11.056 15.867 0.804 1.00 91.06 222 SER A O 1
ATOM 1618 N N . GLN A 1 223 ? 11.777 13.760 1.027 1.00 92.19 223 GLN A N 1
ATOM 1619 C CA . GLN A 1 223 ? 11.780 13.491 -0.408 1.00 92.19 223 GLN A CA 1
ATOM 1620 C C . GLN A 1 223 ? 10.376 13.141 -0.923 1.00 92.19 223 GLN A C 1
ATOM 1622 O O . GLN A 1 223 ? 9.595 12.448 -0.271 1.00 92.19 223 GLN A O 1
ATOM 1627 N N . CYS A 1 224 ? 10.055 13.624 -2.127 1.00 91.94 224 CYS A N 1
ATOM 1628 C CA . CYS A 1 224 ? 8.839 13.259 -2.849 1.00 91.94 224 CYS A CA 1
ATOM 1629 C C . CYS A 1 224 ? 9.155 12.213 -3.927 1.00 91.94 224 CYS A C 1
ATOM 1631 O O . CYS A 1 224 ? 9.960 12.467 -4.825 1.00 91.94 224 CYS A O 1
ATOM 1633 N N . PHE A 1 225 ? 8.484 11.062 -3.870 1.00 92.44 225 PHE A N 1
ATOM 1634 C CA . PHE A 1 225 ? 8.696 9.923 -4.773 1.00 92.44 225 PHE A CA 1
ATOM 1635 C C . PHE A 1 225 ? 7.646 9.796 -5.881 1.00 92.44 225 PHE A C 1
ATOM 1637 O O . PHE A 1 225 ? 7.673 8.826 -6.639 1.00 92.44 225 PHE A O 1
ATOM 1644 N N . ALA A 1 226 ? 6.754 10.781 -6.035 1.00 88.44 226 ALA A N 1
ATOM 1645 C CA . ALA A 1 226 ? 5.716 10.759 -7.069 1.00 88.44 226 ALA A CA 1
ATOM 1646 C C . ALA A 1 226 ? 6.303 10.544 -8.477 1.00 88.44 226 ALA A C 1
ATOM 1648 O O . ALA A 1 226 ? 5.786 9.739 -9.246 1.00 88.44 226 ALA A O 1
ATOM 1649 N N . ALA A 1 227 ? 7.428 11.197 -8.792 1.00 92.12 227 ALA A N 1
ATOM 1650 C CA . ALA A 1 227 ? 8.103 11.039 -10.080 1.00 92.12 227 ALA A CA 1
ATOM 1651 C C . ALA A 1 227 ? 8.737 9.649 -10.267 1.00 92.12 227 ALA A C 1
ATOM 1653 O O . ALA A 1 227 ? 8.686 9.104 -11.364 1.00 92.12 227 ALA A O 1
ATOM 1654 N N . TRP A 1 228 ? 9.314 9.066 -9.211 1.00 93.56 228 TRP A N 1
ATOM 1655 C CA . TRP A 1 228 ? 9.963 7.751 -9.279 1.00 93.56 228 TRP A CA 1
ATOM 1656 C C . TRP A 1 228 ? 8.941 6.650 -9.565 1.00 93.56 228 TRP A C 1
ATOM 1658 O O . TRP A 1 228 ? 9.087 5.898 -10.528 1.00 93.56 228 TRP A O 1
ATOM 1668 N N . TYR A 1 229 ? 7.874 6.598 -8.764 1.00 90.62 229 TYR A N 1
ATOM 1669 C CA . TYR A 1 229 ? 6.831 5.590 -8.932 1.00 90.62 229 TYR A CA 1
ATOM 1670 C C . TYR A 1 229 ? 5.965 5.860 -10.166 1.00 90.62 229 TYR A C 1
ATOM 1672 O O . TYR A 1 229 ? 5.623 4.921 -10.878 1.00 90.62 229 TYR A O 1
ATOM 1680 N N . GLY A 1 230 ? 5.677 7.127 -10.485 1.00 89.38 230 GLY A N 1
ATOM 1681 C CA . GLY A 1 230 ? 4.902 7.496 -11.675 1.00 89.38 230 GLY A CA 1
ATOM 1682 C C . GLY A 1 230 ? 5.614 7.197 -12.999 1.00 89.38 230 GLY A C 1
ATOM 1683 O O . GLY A 1 230 ? 4.966 7.116 -14.038 1.00 89.38 230 GLY A O 1
ATOM 1684 N N . HIS A 1 231 ? 6.937 7.008 -12.977 1.00 92.88 231 HIS A N 1
ATOM 1685 C CA . HIS A 1 231 ? 7.710 6.619 -14.156 1.00 92.88 231 HIS A CA 1
ATOM 1686 C C . HIS A 1 231 ? 7.619 5.117 -14.476 1.00 92.88 231 HIS A C 1
ATOM 1688 O O . HIS A 1 231 ? 7.923 4.712 -15.597 1.00 92.88 231 HIS A O 1
ATOM 1694 N N . CYS A 1 232 ? 7.227 4.281 -13.512 1.00 89.81 232 CYS A N 1
ATOM 1695 C CA . CYS A 1 232 ? 7.275 2.829 -13.649 1.00 89.81 232 CYS A CA 1
ATOM 1696 C C . CYS A 1 232 ? 5.942 2.270 -14.181 1.00 89.81 232 CYS A C 1
ATOM 1698 O O . CYS A 1 232 ? 4.928 2.364 -13.487 1.00 89.81 232 CYS A O 1
ATOM 1700 N N . PRO A 1 233 ? 5.914 1.627 -15.366 1.00 90.94 233 PRO A N 1
ATOM 1701 C CA . PRO A 1 233 ? 4.730 0.909 -15.833 1.00 90.94 233 PRO A CA 1
ATOM 1702 C C . PRO A 1 233 ? 4.339 -0.205 -14.856 1.00 90.94 233 PRO A C 1
ATOM 1704 O O . PRO A 1 233 ? 5.210 -0.817 -14.236 1.00 90.94 233 PRO A O 1
ATOM 1707 N N . GLY A 1 234 ? 3.040 -0.480 -14.730 1.00 86.75 234 GLY A N 1
ATOM 1708 C CA . GLY A 1 234 ? 2.527 -1.430 -13.738 1.00 86.75 234 GLY A CA 1
ATOM 1709 C C . GLY A 1 234 ? 2.055 -0.792 -12.431 1.00 86.75 234 GLY A C 1
ATOM 1710 O O . GLY A 1 234 ? 1.301 -1.423 -11.691 1.00 86.75 234 GLY A O 1
ATOM 1711 N N . LEU A 1 235 ? 2.427 0.469 -12.174 1.00 89.50 235 LEU A N 1
ATOM 1712 C CA . LEU A 1 235 ? 2.007 1.234 -10.998 1.00 89.50 235 LEU A CA 1
ATOM 1713 C C . LEU A 1 235 ? 0.942 2.285 -11.334 1.00 89.50 235 LEU A C 1
ATOM 1715 O O . LEU A 1 235 ? 1.066 3.046 -12.292 1.00 89.50 235 LEU A O 1
ATOM 1719 N N . LYS A 1 236 ? -0.099 2.346 -10.504 1.00 90.06 236 LYS A N 1
ATOM 1720 C CA . LYS A 1 236 ? -1.032 3.467 -10.384 1.00 90.06 236 LYS A CA 1
ATOM 1721 C C . LYS A 1 236 ? -0.532 4.316 -9.210 1.00 90.06 236 LYS A C 1
ATOM 1723 O O . LYS A 1 236 ? -0.299 3.813 -8.116 1.00 90.06 236 LYS A O 1
ATOM 1728 N N . VAL A 1 237 ? -0.323 5.610 -9.413 1.00 89.81 237 VAL A N 1
ATOM 1729 C CA . VAL A 1 237 ? 0.174 6.497 -8.348 1.00 89.81 237 VAL A CA 1
ATOM 1730 C C . VAL A 1 237 ? -0.864 7.567 -8.090 1.00 89.81 237 VAL A C 1
ATOM 1732 O O . VAL A 1 237 ? -1.266 8.272 -9.013 1.00 89.81 237 VAL A O 1
ATOM 1735 N N . VAL A 1 238 ? -1.299 7.681 -6.837 1.00 89.62 238 VAL A N 1
ATOM 1736 C CA . VAL A 1 238 ? -2.289 8.674 -6.416 1.00 89.62 238 VAL A CA 1
ATOM 1737 C C . VAL A 1 238 ? -1.744 9.496 -5.255 1.00 89.62 238 VAL A C 1
ATOM 1739 O O . VAL A 1 238 ? -1.024 9.004 -4.389 1.00 89.62 238 VAL A O 1
ATOM 1742 N N . SER A 1 239 ? -2.086 10.778 -5.240 1.00 88.88 239 SER A N 1
ATOM 1743 C CA . SER A 1 239 ? -1.634 11.730 -4.230 1.00 88.88 239 SER A CA 1
ATOM 1744 C C . SER A 1 239 ? -2.845 12.543 -3.771 1.00 88.88 239 SER A C 1
ATOM 1746 O O . SER A 1 239 ? -3.194 13.524 -4.428 1.00 88.88 239 SER A O 1
ATOM 1748 N N . PRO A 1 240 ? -3.568 12.084 -2.729 1.00 88.12 240 PRO A N 1
ATOM 1749 C CA . PRO A 1 240 ? -4.769 12.765 -2.262 1.00 88.12 240 PRO A CA 1
ATOM 1750 C C . PRO A 1 240 ? -4.416 14.108 -1.616 1.00 88.12 240 PRO A C 1
ATOM 1752 O O . PRO A 1 240 ? -3.322 14.284 -1.075 1.00 88.12 240 PRO A O 1
ATOM 1755 N N . TRP A 1 241 ? -5.365 15.044 -1.648 1.00 83.56 241 TRP A N 1
ATOM 1756 C CA . TRP A 1 241 ? -5.228 16.351 -1.004 1.00 83.56 241 TRP A CA 1
ATOM 1757 C C . TRP A 1 241 ? -6.292 16.572 0.073 1.00 83.56 241 TRP A C 1
ATOM 1759 O O . TRP A 1 241 ? -5.955 16.941 1.197 1.00 83.56 241 TRP A O 1
ATOM 1769 N N . SER A 1 242 ? -7.565 16.320 -0.244 1.00 89.12 242 SER A N 1
ATOM 1770 C CA . SER A 1 242 ? -8.674 16.503 0.697 1.00 89.12 242 SER A CA 1
ATOM 1771 C C . SER A 1 242 ? -9.033 15.218 1.457 1.00 89.12 242 SER A C 1
ATOM 1773 O O . SER A 1 242 ? -8.642 14.113 1.078 1.00 89.12 242 SER A O 1
ATOM 1775 N N . SER A 1 243 ? -9.825 15.343 2.527 1.00 90.69 243 SER A N 1
ATOM 1776 C CA . SER A 1 243 ? -10.372 14.189 3.261 1.00 90.69 243 SER A CA 1
ATOM 1777 C C . SER A 1 243 ? -11.265 13.306 2.381 1.00 90.69 243 SER A C 1
ATOM 1779 O O . SER A 1 243 ? -11.256 12.083 2.521 1.00 90.69 243 SER A O 1
ATOM 1781 N N . GLU A 1 244 ? -12.013 13.913 1.457 1.00 92.06 244 GLU A N 1
ATOM 1782 C CA . GLU A 1 244 ? -12.860 13.197 0.497 1.00 92.06 244 GLU A CA 1
ATOM 1783 C C . GLU A 1 244 ? -12.005 12.386 -0.480 1.00 92.06 244 GLU A C 1
ATOM 1785 O O . GLU A 1 244 ? -12.249 11.189 -0.655 1.00 92.06 244 GLU A O 1
ATOM 1790 N N . ASP A 1 245 ? -10.947 13.001 -1.024 1.00 88.81 245 ASP A N 1
ATOM 1791 C CA . ASP A 1 245 ? -9.984 12.318 -1.892 1.00 88.81 245 ASP A CA 1
ATOM 1792 C C . ASP A 1 245 ? -9.313 11.166 -1.149 1.00 88.81 245 ASP A C 1
ATOM 1794 O O . ASP A 1 245 ? -9.239 10.056 -1.665 1.00 88.81 245 ASP A O 1
ATOM 1798 N N . ALA A 1 246 ? -8.842 11.404 0.077 1.00 88.94 246 ALA A N 1
ATOM 1799 C CA . ALA A 1 246 ? -8.124 10.407 0.859 1.00 88.94 246 ALA A CA 1
ATOM 1800 C C . ALA A 1 246 ? -8.988 9.172 1.145 1.00 88.94 246 ALA A C 1
ATOM 1802 O O . ALA A 1 246 ? -8.538 8.043 0.932 1.00 88.94 246 ALA A O 1
ATOM 1803 N N . LYS A 1 247 ? -10.246 9.372 1.563 1.00 91.94 247 LYS A N 1
ATOM 1804 C CA . LYS A 1 247 ? -11.184 8.267 1.803 1.00 91.94 247 LYS A CA 1
ATOM 1805 C C . LYS A 1 247 ? -11.558 7.559 0.501 1.00 91.94 247 LYS A C 1
ATOM 1807 O O . LYS A 1 247 ? -11.475 6.334 0.419 1.00 91.94 247 LYS A O 1
ATOM 1812 N N . GLY A 1 248 ? -11.965 8.318 -0.517 1.00 92.88 248 GLY A N 1
ATOM 1813 C CA . GLY A 1 248 ? -12.432 7.776 -1.791 1.00 92.88 248 GLY A CA 1
ATOM 1814 C C . GLY A 1 248 ? -11.339 7.016 -2.537 1.00 92.88 248 GLY A C 1
ATOM 1815 O O . GLY A 1 248 ? -11.548 5.866 -2.928 1.00 92.88 248 GLY A O 1
ATOM 1816 N N . LEU A 1 249 ? -10.156 7.622 -2.672 1.00 91.44 249 LEU A N 1
ATOM 1817 C CA . LEU A 1 249 ? -9.023 7.025 -3.371 1.00 91.44 249 LEU A CA 1
ATOM 1818 C C . LEU A 1 249 ? -8.471 5.818 -2.620 1.00 91.44 249 LEU A C 1
ATOM 1820 O O . LEU A 1 249 ? -8.177 4.829 -3.282 1.00 91.44 249 LEU A O 1
ATOM 1824 N N . LEU A 1 250 ? -8.379 5.824 -1.282 1.00 92.31 250 LEU A N 1
ATOM 1825 C CA . LEU A 1 250 ? -7.918 4.634 -0.551 1.00 92.31 250 LEU A CA 1
ATOM 1826 C C . LEU A 1 250 ? -8.868 3.449 -0.754 1.00 92.31 250 LEU A C 1
ATOM 1828 O O . LEU A 1 250 ? -8.416 2.353 -1.080 1.00 92.31 250 LEU A O 1
ATOM 1832 N N . LYS A 1 251 ? -10.182 3.666 -0.637 1.00 94.81 251 LYS A N 1
ATOM 1833 C CA . LYS A 1 251 ? -11.175 2.606 -0.876 1.00 94.81 251 LYS A CA 1
ATOM 1834 C C . LYS A 1 251 ? -11.126 2.106 -2.316 1.00 94.81 251 LYS A C 1
ATOM 1836 O O . LYS A 1 251 ? -11.129 0.901 -2.542 1.00 94.81 251 LYS A O 1
ATOM 1841 N N . ALA A 1 252 ? -11.060 3.018 -3.286 1.00 93.19 252 ALA A N 1
ATOM 1842 C CA . ALA A 1 252 ? -10.927 2.656 -4.694 1.00 93.19 252 ALA A CA 1
ATOM 1843 C C . ALA A 1 252 ? -9.647 1.845 -4.942 1.00 93.19 252 ALA A C 1
ATOM 1845 O O . ALA A 1 252 ? -9.701 0.833 -5.628 1.00 93.19 252 ALA A O 1
ATOM 1846 N N . SER A 1 253 ? -8.538 2.233 -4.309 1.00 91.75 253 SER A N 1
ATOM 1847 C CA . SER A 1 253 ? -7.245 1.550 -4.407 1.00 91.75 253 SER A CA 1
ATOM 1848 C C . SER A 1 253 ? -7.286 0.132 -3.852 1.00 91.75 253 SER A C 1
ATOM 1850 O O . SER A 1 253 ? -6.811 -0.792 -4.499 1.00 91.75 253 SER A O 1
ATOM 1852 N N . ILE A 1 254 ? -7.886 -0.060 -2.672 1.00 93.50 254 ILE A N 1
ATOM 1853 C CA . ILE A 1 254 ? -8.016 -1.385 -2.046 1.00 93.50 254 ILE A CA 1
ATOM 1854 C C . ILE A 1 254 ? -8.904 -2.306 -2.891 1.00 93.50 254 ILE A C 1
ATOM 1856 O O . ILE A 1 254 ? -8.688 -3.516 -2.921 1.00 93.50 254 ILE A O 1
ATOM 1860 N N . ARG A 1 255 ? -9.898 -1.751 -3.588 1.00 93.00 255 ARG A N 1
ATOM 1861 C CA . ARG A 1 255 ? -10.842 -2.496 -4.435 1.00 93.00 255 ARG A CA 1
ATOM 1862 C C . ARG A 1 255 ? -10.359 -2.699 -5.867 1.00 93.00 255 ARG A C 1
ATOM 1864 O O . ARG A 1 255 ? -11.026 -3.411 -6.610 1.00 93.00 255 ARG A O 1
ATOM 1871 N N . ASP A 1 256 ? -9.264 -2.059 -6.269 1.00 87.88 256 ASP A N 1
ATOM 1872 C CA . ASP A 1 256 ? -8.759 -2.183 -7.630 1.00 87.88 256 ASP A CA 1
ATOM 1873 C C . ASP A 1 256 ? -8.234 -3.606 -7.835 1.00 87.88 256 ASP A C 1
ATOM 1875 O O . ASP A 1 256 ? -7.274 -4.043 -7.203 1.00 87.88 256 ASP A O 1
ATOM 1879 N N . ASP A 1 257 ? -8.941 -4.341 -8.685 1.00 70.75 257 ASP A N 1
ATOM 1880 C CA . ASP A 1 257 ? -8.614 -5.706 -9.077 1.00 70.75 257 ASP A CA 1
ATOM 1881 C C . ASP A 1 257 ? -8.066 -5.790 -10.494 1.00 70.75 257 ASP A C 1
ATOM 1883 O O . ASP A 1 257 ? -7.687 -6.883 -10.909 1.00 70.75 257 ASP A O 1
ATOM 1887 N N . ASN A 1 258 ? -8.074 -4.678 -11.246 1.00 55.16 258 ASN A N 1
ATOM 1888 C CA . ASN A 1 258 ? -8.242 -4.669 -12.699 1.00 55.16 258 ASN A CA 1
ATOM 1889 C C . ASN A 1 258 ? -7.338 -5.695 -13.406 1.00 55.16 258 ASN A C 1
ATOM 1891 O O . ASN A 1 258 ? -6.173 -5.413 -13.694 1.00 55.16 258 ASN A O 1
ATOM 1895 N N . PRO A 1 259 ? -7.881 -6.877 -13.759 1.00 42.94 259 PRO A N 1
ATOM 1896 C CA . PRO A 1 259 ? -7.099 -7.947 -14.373 1.00 42.94 259 PRO A CA 1
ATOM 1897 C C . PRO A 1 259 ? -6.787 -7.681 -15.856 1.00 42.94 259 PRO A C 1
ATOM 1899 O O . PRO A 1 259 ? -6.100 -8.478 -16.485 1.00 42.94 259 PRO A O 1
ATOM 1902 N N . GLY A 1 260 ? -7.309 -6.588 -16.432 1.00 38.56 260 GLY A N 1
ATOM 1903 C CA . GLY A 1 260 ? -7.169 -6.230 -17.851 1.00 38.56 260 GLY A CA 1
ATOM 1904 C C . GLY A 1 260 ? -6.481 -4.889 -18.123 1.00 38.56 260 GLY A C 1
ATOM 1905 O O . GLY A 1 260 ? -6.107 -4.617 -19.261 1.00 38.56 260 GLY A O 1
ATOM 1906 N N . GLU A 1 261 ? -6.277 -4.062 -17.098 1.00 44.22 261 GLU A N 1
ATOM 1907 C CA . GLU A 1 261 ? -5.388 -2.907 -17.177 1.00 44.22 261 GLU A CA 1
ATOM 1908 C C . GLU A 1 261 ? -4.059 -3.354 -16.578 1.00 44.22 261 GLU A C 1
ATOM 1910 O O . GLU A 1 261 ? -4.022 -3.845 -15.455 1.00 44.22 261 GLU A O 1
ATOM 1915 N N . TYR A 1 262 ? -2.964 -3.233 -17.322 1.00 41.38 262 TYR A N 1
ATOM 1916 C CA . TYR A 1 262 ? -1.626 -3.701 -16.938 1.00 41.38 262 TYR A CA 1
ATOM 1917 C C . TYR A 1 262 ? -1.003 -2.931 -15.753 1.00 41.38 262 TYR A C 1
ATOM 1919 O O . TYR A 1 262 ? 0.209 -2.740 -15.719 1.00 41.38 262 TYR A O 1
ATOM 1927 N N . THR A 1 263 ? -1.807 -2.463 -14.797 1.00 39.03 263 THR A N 1
ATOM 1928 C CA . THR A 1 263 ? -1.422 -1.550 -13.728 1.00 39.03 263 THR A CA 1
ATOM 1929 C C . THR A 1 263 ? -2.134 -1.953 -12.432 1.00 39.03 263 THR A C 1
ATOM 1931 O O . THR A 1 263 ? -3.324 -1.689 -12.275 1.00 39.03 263 THR A O 1
ATOM 1934 N N . GLN A 1 264 ? -1.427 -2.621 -11.516 1.00 50.81 264 GLN A N 1
ATOM 1935 C CA . GLN A 1 264 ? -2.045 -3.390 -10.418 1.00 50.81 264 GLN A CA 1
ATOM 1936 C C . GLN A 1 264 ? -1.650 -2.946 -9.008 1.00 50.81 264 GLN A C 1
ATOM 1938 O O . GLN A 1 264 ? -1.847 -3.673 -8.046 1.00 50.81 264 GLN A O 1
ATOM 1943 N N . ILE A 1 265 ? -1.081 -1.755 -8.852 1.00 55.03 265 ILE A N 1
ATOM 1944 C CA . ILE A 1 265 ? -0.524 -1.338 -7.563 1.00 55.03 265 ILE A CA 1
ATOM 1945 C C . ILE A 1 265 ? -0.818 0.117 -7.349 1.00 55.03 265 ILE A C 1
ATOM 1947 O O . ILE A 1 265 ? -0.430 0.920 -8.193 1.00 55.03 265 ILE A O 1
ATOM 1951 N N . VAL A 1 266 ? -1.433 0.462 -6.220 1.00 57.44 266 VAL A N 1
ATOM 1952 C CA . VAL A 1 266 ? -1.646 1.866 -5.883 1.00 57.44 266 VAL A CA 1
ATOM 1953 C C . VAL A 1 266 ? -0.668 2.327 -4.814 1.00 57.44 266 VAL A C 1
ATOM 1955 O O . VAL A 1 266 ? -0.721 1.863 -3.676 1.00 57.44 266 VAL A O 1
ATOM 1958 N N . ALA A 1 267 ? 0.214 3.258 -5.181 1.00 56.91 267 ALA A N 1
ATOM 1959 C CA . ALA A 1 267 ? 1.020 4.017 -4.232 1.00 56.91 267 ALA A CA 1
ATOM 1960 C C . ALA A 1 267 ? 0.253 5.284 -3.827 1.00 56.91 267 ALA A C 1
ATOM 1962 O O . ALA A 1 267 ? 0.050 6.171 -4.659 1.00 56.91 267 ALA A O 1
ATOM 1963 N N . ILE A 1 268 ? -0.186 5.367 -2.568 1.00 59.41 268 ILE A N 1
ATOM 1964 C CA . ILE A 1 268 ? -0.888 6.537 -2.024 1.00 59.41 268 ILE A CA 1
ATOM 1965 C C . ILE A 1 268 ? 0.125 7.421 -1.311 1.00 59.41 268 ILE A C 1
ATOM 1967 O O . ILE A 1 268 ? 0.544 7.133 -0.190 1.00 59.41 268 ILE A O 1
ATOM 1971 N N . ALA A 1 269 ? 0.494 8.507 -1.978 1.00 51.19 269 ALA A N 1
ATOM 1972 C CA . ALA A 1 269 ? 1.525 9.436 -1.552 1.00 51.19 269 ALA A CA 1
ATOM 1973 C C . ALA A 1 269 ? 0.915 10.813 -1.253 1.00 51.19 269 ALA A C 1
ATOM 1975 O O . ALA A 1 269 ? 1.006 11.705 -2.088 1.00 51.19 269 ALA A O 1
ATOM 1976 N N . ASN A 1 270 ? 0.262 10.979 -0.097 1.00 53.12 270 ASN A N 1
ATOM 1977 C CA . ASN A 1 270 ? 0.193 12.246 0.653 1.00 53.12 270 ASN A CA 1
ATOM 1978 C C . ASN A 1 270 ? -0.727 12.122 1.872 1.00 53.12 270 ASN A C 1
ATOM 1980 O O . ASN A 1 270 ? -1.923 11.880 1.749 1.00 53.12 270 ASN A O 1
ATOM 1984 N N . VAL A 1 271 ? -0.151 12.360 3.048 1.00 48.56 271 VAL A N 1
ATOM 1985 C CA . VAL A 1 271 ? -0.867 12.730 4.273 1.00 48.56 271 VAL A CA 1
ATOM 1986 C C . VAL A 1 271 ? -0.046 13.850 4.905 1.00 48.56 271 VAL A C 1
ATOM 1988 O O . VAL A 1 271 ? 0.609 13.656 5.925 1.00 48.56 271 VAL A O 1
ATOM 1991 N N . SER A 1 272 ? 0.057 14.995 4.227 1.00 41.06 272 SER A N 1
ATOM 1992 C CA . SER A 1 272 ? 0.628 16.179 4.870 1.00 41.06 272 SER A CA 1
ATOM 1993 C C . SER A 1 272 ? -0.394 16.701 5.877 1.00 41.06 272 SER A C 1
ATOM 1995 O O . SER A 1 272 ? -1.570 16.836 5.537 1.00 41.06 272 SER A O 1
ATOM 1997 N N . SER A 1 273 ? 0.072 16.917 7.106 1.00 38.78 273 SER A N 1
ATOM 1998 C CA . SER A 1 273 ? -0.664 17.496 8.238 1.00 38.78 273 SER A CA 1
ATOM 1999 C C . SER A 1 273 ? -1.467 18.740 7.883 1.00 38.78 273 SER A C 1
ATOM 2001 O O . SER A 1 273 ? -0.888 19.582 7.159 1.00 38.78 273 SER A O 1
#

Sequence (273 aa):
RHWRRATLPPPSSPPPFGARGHGQDGGGGGGSGGSAAPGAGRAAGRWARAGPRRGSPAVAAAQLSSSAFSPQGPAAGRLLQLRRGIRLSAPAAIQVTVRDALNQALDEELERDERVFLLGEEVAQYDGAYKISRGLWKKYGDKRVIDTPISEMGFTGIAVGAAMAGLRPVCEFMTFNFSMQAIDQVINSAAKTCYMSAGSIAVPIVFRGPNGASAGVAAQHSQCFAAWYGHCPGLKVVSPWSSEDAKGLLKASIRDDNPGEYTQIVAIANVSS

Radius of gyration: 31.28 Å; Cα contacts (8 Å, |Δi|>4): 378; chains: 1; bounding box: 106×82×58 Å

InterPro domains:
  IPR005475 Transketolase-like, pyrimidine-binding domain [PF02779] (95-259)
  IPR005475 Transketolase-like, pyrimidine-binding domain [SM00861] (96-264)
  IPR027110 Pyruvate dehydrogenase E1 component subunit beta, mitochondrial-type [PTHR11624] (94-259)
  IPR029061 Thiamin diphosphate-binding fold [SSF52518] (96-259)

Foldseek 3Di:
DDDDDDDDDDDDDDDDDDDDDDDDDDDDDDDDDDDDDDDDDDDDDDDDDDDDDDDDDDDDDDDDDDDDDDDDDPDPPPPVPVPPPDPPPPPDPPDDALLRLLLVLLQVVVVVDVLEAEEDACVAPVCAPVNSSRCVCVVRHCVRYPHDPPQLQVVLLVLQVSQQVPGQYEYEDQAVLSCVNNVCSVAPVAQCVCVVVVLPTARRYEYEYEAAADPPPPDSRHHHCQVVQVVGHSADEEEDDDSCRSNVVSNCSSPDRPSPRSHRYYYYYHDHD

Mean predicted aligned error: 17.25 Å

pLDDT: mean 72.71, std 25.74, range [27.33, 98.44]